Protein AF-A0A958VF65-F1 (afdb_monomer)

Sequence (180 aa):
DAVKNYATVNASPDRLIIHFYKTMSENEMEPIIQQLTDLGLDIPVFIITINKTESQDIVAFDSSWNGLMPDSGTFIGIGRDKYLLFNNTRYNSGPVAKADGFPFPIKLKIQCSNPELTKDTKTVNELIDQVYQFSRMYWKSVRQQNLPVTIKYPEMVAQIAPHFIGNDIPPYGKDNLWFL

Nearest PDB structures (foldseek):
  8ok9-assembly1_A  TM=7.484E-01  e=6.532E-09  Archaeoglobus fulgidus DSM 4304
  8j8h-assembly1_A  TM=8.092E-01  e=5.828E-06  Thermoflavifilum thermophilum
  5t5s-assembly1_A-2  TM=3.321E-01  e=1.890E-01  Homo sapiens
  4p84-assembly1_A  TM=4.578E-01  e=1.103E+00  synthetic construct
  4p3k-assembly1_A  TM=4.911E-01  e=2.578E+00  synthetic construct

Foldseek 3Di:
DVQLVCVVVDPQDQAAEAEAQDDDDPVNVVVVCVVCVVSVRNHKYKYKHKYFVPPDDDDAFDPVDPVRQDAAQDKDDPDDQKIWHQHFDHDPPDDRDVVLPRGTTIMIHMDMPDRVLSVPPVSSSVSSVVQSVQQCPDDVDPRGGNGGCSPVLVVLCVVCVVVDPDDDDPPVRVPDSPSD

Solvent-accessible surface area (backbone atoms only — not comparable to full-atom values): 10950 Å² total; per-residue (Å²): 104,72,67,61,55,50,49,72,79,44,76,77,72,80,59,47,80,43,72,36,75,54,86,79,51,69,81,69,45,50,63,55,53,51,55,32,46,76,70,74,44,91,50,49,42,34,38,38,23,52,37,79,52,82,70,86,86,85,86,76,70,31,87,91,41,97,82,30,67,56,53,41,74,44,67,46,80,78,53,89,56,26,33,40,35,28,45,51,79,39,48,92,96,53,85,66,55,80,90,72,62,81,62,69,42,31,38,39,35,58,47,46,79,47,67,70,56,69,70,36,63,66,55,45,49,55,54,52,48,51,48,54,55,34,13,66,67,50,83,77,46,95,68,83,47,60,57,27,40,79,54,51,50,59,52,42,43,66,69,51,54,81,74,49,98,59,97,68,80,56,77,81,55,73,82,48,71,80,68,98

Structure (mmCIF, N/CA/C/O backbone):
data_AF-A0A958VF65-F1
#
_entry.id   AF-A0A958VF65-F1
#
loop_
_atom_site.group_PDB
_atom_site.id
_atom_site.type_symbol
_atom_site.label_atom_id
_atom_site.label_alt_id
_atom_site.label_comp_id
_atom_site.label_asym_id
_atom_site.label_entity_id
_atom_site.label_seq_id
_atom_site.pdbx_PDB_ins_code
_atom_site.Cartn_x
_atom_site.Cartn_y
_atom_site.Cartn_z
_atom_site.occupancy
_atom_site.B_iso_or_equiv
_atom_site.auth_seq_id
_atom_site.auth_comp_id
_atom_site.auth_asym_id
_atom_site.auth_atom_id
_atom_site.pdbx_PDB_model_num
ATOM 1 N N . ASP A 1 1 ? -17.337 5.119 10.176 1.00 77.50 1 ASP A N 1
ATOM 2 C CA . ASP A 1 1 ? -18.401 4.610 9.277 1.00 77.50 1 ASP A CA 1
ATOM 3 C C . ASP A 1 1 ? -18.008 3.409 8.432 1.00 77.50 1 ASP A C 1
ATOM 5 O O . ASP A 1 1 ? -18.654 2.382 8.578 1.00 77.50 1 ASP A O 1
ATOM 9 N N . ALA A 1 2 ? -16.953 3.471 7.609 1.00 86.19 2 ALA A N 1
ATOM 10 C CA . ALA A 1 2 ? -16.587 2.357 6.717 1.00 86.19 2 ALA A CA 1
ATOM 11 C C . ALA A 1 2 ? -16.412 1.002 7.439 1.00 86.19 2 ALA A C 1
ATOM 13 O O . ALA A 1 2 ? -17.020 0.012 7.039 1.00 86.19 2 ALA A O 1
ATOM 14 N N . VAL A 1 3 ? -15.653 0.971 8.544 1.00 86.06 3 VAL A N 1
ATOM 15 C CA . VAL A 1 3 ? -15.437 -0.253 9.343 1.00 86.06 3 VAL A CA 1
ATOM 16 C C . VAL A 1 3 ? -16.739 -0.761 9.969 1.00 86.06 3 VAL A C 1
ATOM 18 O O . VAL A 1 3 ? -17.039 -1.948 9.894 1.00 86.06 3 VAL A O 1
ATOM 21 N N . LYS A 1 4 ? -17.550 0.145 10.530 1.00 85.19 4 LYS A N 1
ATOM 22 C CA . LYS A 1 4 ? -18.854 -0.183 11.123 1.00 85.19 4 LYS A CA 1
ATOM 23 C C . LYS A 1 4 ? -19.798 -0.802 10.090 1.00 85.19 4 LYS A C 1
ATOM 25 O O . LYS A 1 4 ? -20.418 -1.825 10.367 1.00 85.19 4 LYS A O 1
ATOM 30 N N . ASN A 1 5 ? -19.875 -0.209 8.898 1.00 87.44 5 ASN A N 1
ATOM 31 C CA . ASN A 1 5 ? -20.698 -0.726 7.809 1.00 87.44 5 ASN A CA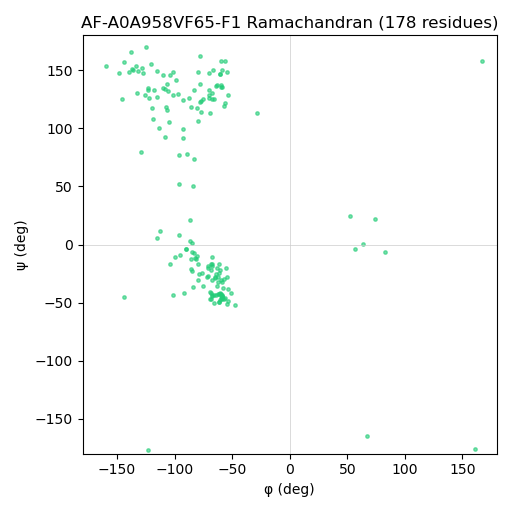 1
ATOM 32 C C . ASN A 1 5 ? -20.225 -2.122 7.410 1.00 87.44 5 ASN A C 1
ATOM 34 O O . ASN A 1 5 ? -21.037 -3.037 7.391 1.00 87.44 5 ASN A O 1
ATOM 38 N N . TYR A 1 6 ? -18.920 -2.309 7.189 1.00 88.75 6 TYR A N 1
ATOM 39 C CA . TYR A 1 6 ? -18.349 -3.616 6.866 1.00 88.75 6 TYR A CA 1
ATOM 40 C C . TYR A 1 6 ? -18.714 -4.686 7.906 1.00 88.75 6 TYR A C 1
ATOM 42 O O . TYR A 1 6 ? -19.248 -5.728 7.529 1.00 88.75 6 TYR A O 1
ATOM 50 N N . ALA A 1 7 ? -18.498 -4.402 9.195 1.00 85.50 7 ALA A N 1
ATOM 51 C CA . ALA A 1 7 ? -18.765 -5.328 10.298 1.00 85.50 7 ALA A CA 1
ATOM 52 C C . ALA A 1 7 ? -20.262 -5.617 10.522 1.00 85.50 7 ALA A C 1
ATOM 54 O O . ALA A 1 7 ? -20.606 -6.611 11.149 1.00 85.50 7 ALA A O 1
ATOM 55 N N . THR A 1 8 ? -21.162 -4.771 10.008 1.00 85.69 8 THR A N 1
ATOM 56 C CA . THR A 1 8 ? -22.615 -5.001 10.098 1.00 85.69 8 THR A CA 1
ATOM 57 C C . THR A 1 8 ? -23.105 -6.003 9.046 1.00 85.69 8 THR A C 1
ATOM 59 O O . THR A 1 8 ? -24.079 -6.710 9.287 1.00 85.69 8 THR A O 1
ATOM 62 N N . VAL A 1 9 ? -22.455 -6.066 7.875 1.00 89.44 9 VAL A N 1
ATOM 63 C CA . VAL A 1 9 ? -22.881 -6.928 6.748 1.00 89.44 9 VAL A CA 1
ATOM 64 C C . VAL A 1 9 ? -22.029 -8.186 6.579 1.00 89.44 9 VAL A C 1
ATOM 66 O O . VAL A 1 9 ? -22.447 -9.108 5.885 1.00 89.44 9 VAL A O 1
ATOM 69 N N . ASN A 1 10 ? -20.839 -8.228 7.179 1.00 89.75 10 ASN A N 1
ATOM 70 C CA . ASN A 1 10 ? -19.870 -9.310 7.020 1.00 89.75 10 ASN A CA 1
ATOM 71 C C . ASN A 1 10 ? -19.473 -9.898 8.376 1.00 89.75 10 ASN A C 1
ATOM 73 O O . ASN A 1 10 ? -19.768 -9.332 9.427 1.00 89.75 10 ASN A O 1
ATOM 77 N N . ALA A 1 11 ? -18.758 -11.024 8.342 1.00 85.81 11 ALA A N 1
ATOM 78 C CA . ALA A 1 11 ? -18.085 -11.541 9.527 1.00 85.81 11 ALA A CA 1
ATOM 79 C C . ALA A 1 11 ? -17.075 -10.516 10.074 1.00 85.81 11 ALA A C 1
ATOM 81 O O . ALA A 1 11 ? -16.494 -9.733 9.312 1.00 85.81 11 ALA A O 1
ATOM 82 N N . SER A 1 12 ? -16.862 -10.547 11.392 1.00 84.88 12 SER A N 1
ATOM 83 C CA . SER A 1 12 ? -15.886 -9.685 12.056 1.00 84.88 12 SER A CA 1
ATOM 84 C C . SER A 1 12 ? -14.510 -9.831 11.394 1.00 84.88 12 SER A C 1
ATOM 86 O O . SER A 1 12 ? -14.056 -10.959 11.197 1.00 84.88 12 SER A O 1
ATOM 88 N N . PRO A 1 13 ? -13.855 -8.721 11.010 1.00 91.12 13 PRO A N 1
ATOM 89 C CA . PRO A 1 13 ? -12.532 -8.773 10.398 1.00 91.12 13 PRO A CA 1
ATOM 90 C C . PRO A 1 13 ? -11.481 -9.275 11.393 1.00 91.12 13 PRO A C 1
ATOM 92 O O . PRO A 1 13 ? -11.585 -8.992 12.579 1.00 91.12 13 PRO A O 1
ATOM 95 N N . ASP A 1 14 ? -10.428 -9.935 10.904 1.00 92.50 14 ASP A N 1
ATOM 96 C CA . ASP A 1 14 ? -9.316 -10.396 11.753 1.00 92.50 14 ASP A CA 1
ATOM 97 C C . ASP A 1 14 ? -8.243 -9.319 11.990 1.00 92.50 14 ASP A C 1
ATOM 99 O O . ASP A 1 14 ? -7.458 -9.414 12.928 1.00 92.50 14 ASP A O 1
ATOM 103 N N . ARG A 1 15 ? -8.142 -8.321 11.099 1.00 94.75 15 ARG A N 1
ATOM 104 C CA . ARG A 1 15 ? -7.150 -7.231 11.156 1.00 94.75 15 ARG A CA 1
ATOM 105 C C . ARG A 1 15 ? -7.590 -6.026 10.327 1.00 94.75 15 ARG A C 1
ATOM 107 O O . ARG A 1 15 ? -8.304 -6.184 9.337 1.00 94.75 15 ARG A O 1
ATOM 114 N N . LEU A 1 16 ? -7.115 -4.834 10.688 1.00 95.31 16 LEU A N 1
ATOM 115 C CA . LEU A 1 16 ? -7.273 -3.604 9.907 1.00 95.31 16 LEU A CA 1
ATOM 116 C C . LEU A 1 16 ? -5.928 -3.215 9.291 1.00 95.31 16 LEU A C 1
ATOM 118 O O . LEU A 1 16 ? -4.916 -3.212 9.984 1.00 95.31 16 LEU A O 1
ATOM 122 N N . ILE A 1 17 ? -5.911 -2.857 8.007 1.00 96.88 17 ILE A N 1
ATOM 123 C CA . ILE A 1 17 ? -4.705 -2.393 7.308 1.00 96.88 17 ILE A CA 1
ATOM 124 C C . ILE A 1 17 ? -4.979 -1.002 6.738 1.00 96.88 17 ILE A C 1
ATOM 126 O O . ILE A 1 17 ? -5.952 -0.801 6.013 1.00 96.88 17 ILE A O 1
ATOM 130 N N . ILE A 1 18 ? -4.118 -0.040 7.065 1.00 95.81 18 ILE A N 1
ATOM 131 C CA . ILE A 1 18 ? -4.212 1.349 6.617 1.00 95.81 18 ILE A CA 1
ATOM 132 C C . ILE A 1 18 ? -2.958 1.685 5.816 1.00 95.81 18 ILE A C 1
ATOM 134 O O . ILE A 1 18 ? -1.844 1.673 6.339 1.00 95.81 18 ILE A O 1
ATOM 138 N N . HIS A 1 19 ? -3.136 2.016 4.538 1.00 96.25 19 HIS A N 1
ATOM 139 C CA . HIS A 1 19 ? -2.064 2.553 3.705 1.00 96.25 19 HIS A CA 1
ATOM 140 C C . HIS A 1 19 ? -2.013 4.070 3.867 1.00 96.25 19 HIS A C 1
ATOM 142 O O . HIS A 1 19 ? -3.020 4.751 3.672 1.00 96.25 19 HIS A O 1
ATOM 148 N N . PHE A 1 20 ? -0.845 4.607 4.214 1.00 92.44 20 PHE A N 1
ATOM 149 C CA . PHE A 1 20 ? -0.688 6.032 4.491 1.00 92.44 20 PHE A CA 1
ATOM 150 C C . PHE A 1 20 ? 0.587 6.599 3.864 1.00 92.44 20 PHE A C 1
ATOM 152 O O . PHE A 1 20 ? 1.572 5.892 3.686 1.00 92.44 20 PHE A O 1
ATOM 159 N N . TYR A 1 21 ? 0.591 7.883 3.513 1.00 85.81 21 TYR A N 1
ATOM 160 C CA . TYR A 1 21 ? 1.759 8.530 2.895 1.00 85.81 21 TYR A CA 1
ATOM 161 C C . TYR A 1 21 ? 2.768 9.055 3.928 1.00 85.81 21 TYR A C 1
ATOM 163 O O . TYR A 1 21 ? 3.880 9.428 3.576 1.00 85.81 21 TYR A O 1
ATOM 171 N N . LYS A 1 22 ? 2.392 9.117 5.210 1.00 86.75 22 LYS A N 1
ATOM 172 C CA . LYS A 1 22 ? 3.249 9.578 6.308 1.00 86.75 22 LYS A CA 1
ATOM 173 C C . LYS A 1 22 ? 3.399 8.469 7.344 1.00 86.75 22 LYS A C 1
ATOM 175 O O . LYS A 1 22 ? 2.561 7.579 7.461 1.00 86.75 22 LYS A O 1
ATOM 180 N N . THR A 1 23 ? 4.484 8.511 8.106 1.00 85.75 23 THR A N 1
ATOM 181 C CA . THR A 1 23 ? 4.584 7.737 9.346 1.00 85.75 23 THR A CA 1
ATOM 182 C C . THR A 1 23 ? 3.565 8.255 10.354 1.00 85.75 23 THR A C 1
ATOM 184 O O . THR A 1 23 ? 3.561 9.448 10.657 1.00 85.75 23 THR A O 1
ATOM 187 N N . MET A 1 24 ? 2.733 7.348 10.862 1.00 88.00 24 MET A N 1
ATOM 188 C CA . MET A 1 24 ? 1.764 7.635 11.914 1.00 88.00 24 MET A CA 1
ATOM 189 C C . MET A 1 24 ? 2.451 7.560 13.280 1.00 88.00 24 MET A C 1
ATOM 191 O O . MET A 1 24 ? 3.220 6.630 13.552 1.00 88.00 24 MET A O 1
ATOM 195 N N . SER A 1 25 ? 2.206 8.571 14.109 1.00 89.81 25 SER A N 1
ATOM 196 C CA . SER A 1 25 ? 2.614 8.596 15.514 1.00 89.81 25 SER A CA 1
ATOM 197 C C . SER A 1 25 ? 1.677 7.750 16.380 1.00 89.81 25 SER A C 1
ATOM 199 O O . SER A 1 25 ? 0.556 7.448 15.980 1.00 89.81 25 SER A O 1
ATOM 201 N N . GLU A 1 26 ? 2.121 7.383 17.582 1.00 86.75 26 GLU A N 1
ATOM 202 C CA . GLU A 1 26 ? 1.286 6.639 18.538 1.00 86.75 26 GLU A CA 1
ATOM 203 C C . GLU A 1 26 ? 0.012 7.421 18.892 1.00 86.75 26 GLU A C 1
ATOM 205 O O . GLU A 1 26 ? -1.081 6.874 18.784 1.00 86.75 26 GLU A O 1
ATOM 210 N N . ASN A 1 27 ? 0.130 8.729 19.142 1.00 91.06 27 ASN A N 1
ATOM 211 C CA . ASN A 1 27 ? -1.005 9.616 19.430 1.00 91.06 27 ASN A CA 1
ATOM 212 C C . ASN A 1 27 ? -2.046 9.680 18.294 1.00 91.06 27 ASN A C 1
ATOM 214 O O . ASN A 1 27 ? -3.222 9.918 18.544 1.00 91.06 27 ASN A O 1
ATOM 218 N N . GLU A 1 28 ? -1.629 9.511 17.034 1.00 91.50 28 GLU A N 1
ATOM 219 C CA . GLU A 1 28 ? -2.550 9.441 15.887 1.00 91.50 28 GLU A CA 1
ATOM 220 C C . GLU A 1 28 ? -3.209 8.055 15.763 1.00 91.50 28 GLU A C 1
ATOM 222 O O . GLU A 1 28 ? -4.300 7.941 15.206 1.00 91.50 28 GLU A O 1
ATOM 227 N N . MET A 1 29 ? -2.565 7.007 16.285 1.00 89.94 29 MET A N 1
ATOM 228 C CA . MET A 1 29 ? -3.045 5.626 16.236 1.00 89.94 29 MET A CA 1
ATOM 229 C C . MET A 1 29 ? -4.031 5.306 17.369 1.00 89.94 29 MET A C 1
ATOM 231 O O . MET A 1 29 ? -5.011 4.598 17.139 1.00 89.94 29 MET A O 1
ATOM 235 N N . GLU A 1 30 ? -3.816 5.854 18.567 1.00 92.06 30 GLU A N 1
ATOM 236 C CA . GLU A 1 30 ? -4.701 5.706 19.733 1.00 92.06 30 GLU A CA 1
ATOM 237 C C . GLU A 1 30 ? -6.194 5.934 19.435 1.00 92.06 30 GLU A C 1
ATOM 239 O O . GLU A 1 30 ? -6.992 5.044 19.743 1.00 92.06 30 GLU A O 1
ATOM 244 N N . PRO A 1 31 ? -6.620 7.046 18.801 1.00 94.12 31 PRO A N 1
ATOM 245 C CA . PRO A 1 31 ? -8.039 7.267 18.529 1.00 94.12 31 PRO A CA 1
ATOM 246 C C . PRO A 1 31 ? -8.626 6.237 17.556 1.00 94.12 31 PRO A C 1
ATOM 248 O O . PRO A 1 31 ? -9.812 5.929 17.646 1.00 94.12 31 PRO A O 1
ATOM 251 N N . ILE A 1 32 ? -7.819 5.678 16.646 1.00 92.69 32 ILE A N 1
ATOM 252 C CA . ILE A 1 32 ? -8.260 4.616 15.729 1.00 92.69 32 ILE A CA 1
ATOM 253 C C . ILE A 1 32 ? -8.517 3.333 16.520 1.00 92.69 32 ILE A C 1
ATOM 255 O O . ILE A 1 32 ? -9.566 2.715 16.354 1.00 92.69 32 ILE A O 1
ATOM 259 N N . ILE A 1 33 ? -7.585 2.955 17.399 1.00 92.38 33 ILE A N 1
ATOM 260 C CA . ILE A 1 33 ? -7.717 1.771 18.256 1.00 92.38 33 ILE A CA 1
ATOM 261 C C . ILE A 1 33 ? -8.942 1.916 19.162 1.00 92.38 33 ILE A C 1
ATOM 263 O O . ILE A 1 33 ? -9.767 1.009 19.209 1.00 92.38 33 ILE A O 1
ATOM 267 N N . GLN A 1 34 ? -9.111 3.070 19.815 1.00 93.56 34 GLN A N 1
ATOM 268 C CA . GLN A 1 34 ? -10.254 3.309 20.696 1.00 93.56 34 GLN A CA 1
ATOM 269 C C . GLN A 1 34 ? -11.586 3.173 19.948 1.00 93.56 34 GLN A C 1
ATOM 271 O O . GLN A 1 34 ? -12.487 2.491 20.426 1.00 93.56 34 GLN A O 1
ATOM 276 N N . GLN A 1 35 ? -11.699 3.744 18.743 1.00 92.25 35 GLN A N 1
ATOM 277 C CA . GLN A 1 35 ? -12.913 3.610 17.933 1.00 92.25 35 GLN A CA 1
ATOM 278 C C . GLN A 1 35 ? -13.205 2.163 17.522 1.00 92.25 35 GLN A C 1
ATOM 280 O O . GLN A 1 35 ? -14.371 1.786 17.430 1.00 92.25 35 GLN A O 1
ATOM 285 N N . LEU A 1 36 ? -12.181 1.350 17.252 1.00 92.44 36 LEU A N 1
ATOM 286 C CA . LEU A 1 36 ? -12.372 -0.073 16.956 1.00 92.44 36 LEU A CA 1
ATOM 287 C C . LEU A 1 36 ? -12.867 -0.831 18.190 1.00 92.44 36 LEU A C 1
ATOM 289 O O . LEU A 1 36 ? -13.841 -1.576 18.089 1.00 92.44 36 LEU A O 1
ATOM 293 N N . THR A 1 37 ? -12.278 -0.568 19.356 1.00 92.12 37 THR A N 1
ATOM 294 C CA . THR A 1 37 ? -12.724 -1.130 20.636 1.00 92.12 37 THR A CA 1
ATOM 295 C C . THR A 1 37 ? -14.177 -0.761 20.938 1.00 92.12 37 THR A C 1
ATOM 297 O O . THR A 1 37 ? -14.965 -1.633 21.301 1.00 92.12 37 THR A O 1
ATOM 300 N N . ASP A 1 38 ? -14.573 0.495 20.711 1.00 91.75 38 ASP A N 1
ATOM 301 C CA . ASP A 1 38 ? -15.952 0.969 20.907 1.00 91.75 38 ASP A CA 1
ATOM 302 C C . ASP A 1 38 ? -16.954 0.279 19.957 1.00 91.75 38 ASP A C 1
ATOM 304 O O . ASP A 1 38 ? -18.143 0.167 20.260 1.00 91.75 38 ASP A O 1
ATOM 308 N N . LEU A 1 39 ? -16.479 -0.212 18.807 1.00 88.94 39 LEU A N 1
ATOM 309 C CA . LEU A 1 39 ? -17.249 -1.027 17.863 1.00 88.94 39 LEU A CA 1
ATOM 310 C C . LEU A 1 39 ? -17.244 -2.527 18.212 1.00 88.94 39 LEU A C 1
ATOM 312 O O . LEU A 1 39 ? -17.838 -3.316 17.478 1.00 88.94 39 LEU A O 1
ATOM 316 N N . GLY A 1 40 ? -16.593 -2.928 19.308 1.00 89.62 40 GLY A N 1
ATOM 317 C CA . GLY A 1 40 ? -16.434 -4.328 19.707 1.00 89.62 40 GLY A CA 1
ATOM 318 C C . GLY A 1 40 ? -15.419 -5.098 18.858 1.00 89.62 40 GLY A C 1
ATOM 319 O O . GLY A 1 40 ? -15.494 -6.323 18.780 1.00 89.62 40 GLY A O 1
ATOM 320 N N . LEU A 1 41 ? -14.497 -4.397 18.194 1.00 90.69 41 LEU A N 1
ATOM 321 C CA . LEU A 1 41 ? -13.468 -4.971 17.331 1.00 90.69 41 LEU A CA 1
ATOM 322 C C . LEU A 1 41 ? -12.094 -4.854 18.002 1.00 90.69 41 LEU A C 1
ATOM 324 O O . LEU A 1 41 ? -11.396 -3.857 17.833 1.00 90.69 41 LEU A O 1
ATOM 328 N N . ASP A 1 42 ? -11.694 -5.892 18.734 1.00 90.94 42 ASP A N 1
ATOM 329 C CA . ASP A 1 42 ? -10.343 -6.011 19.297 1.00 90.94 42 ASP A CA 1
ATOM 330 C C . ASP A 1 42 ? -9.415 -6.714 18.296 1.00 90.94 42 ASP A C 1
ATOM 332 O O . ASP A 1 42 ? -9.193 -7.924 18.350 1.00 90.94 42 ASP A O 1
ATOM 336 N N . ILE A 1 43 ? -8.968 -5.958 17.290 1.00 93.94 43 ILE A N 1
ATOM 337 C CA . ILE A 1 43 ? -8.202 -6.480 16.151 1.00 93.94 43 ILE A CA 1
ATOM 338 C C . ILE A 1 43 ? -6.906 -5.689 15.946 1.00 93.94 43 ILE A C 1
ATOM 340 O O . ILE A 1 43 ? -6.871 -4.475 16.171 1.00 93.94 43 ILE A O 1
ATOM 344 N N . PRO A 1 44 ? -5.819 -6.328 15.477 1.00 95.56 44 PRO A N 1
ATOM 345 C CA . PRO A 1 44 ? -4.578 -5.630 15.184 1.00 95.56 44 PRO A CA 1
ATOM 346 C C . PRO A 1 44 ? -4.752 -4.623 14.042 1.00 95.56 44 PRO A C 1
ATOM 348 O O . PRO A 1 44 ? -5.335 -4.924 12.996 1.00 95.56 44 PRO A O 1
ATOM 351 N N . VAL A 1 45 ? -4.183 -3.432 14.235 1.00 96.06 45 VAL A N 1
ATOM 352 C CA . VAL A 1 45 ? -4.161 -2.348 13.248 1.00 96.06 45 VAL A CA 1
ATOM 353 C C . VAL A 1 45 ? -2.759 -2.245 12.677 1.00 96.06 45 VAL A C 1
ATOM 355 O O . VAL A 1 45 ? -1.817 -1.919 13.396 1.00 96.06 45 VAL A O 1
ATOM 358 N N . PHE A 1 46 ? -2.620 -2.510 11.384 1.00 96.88 46 PHE A N 1
ATOM 359 C CA . PHE A 1 46 ? -1.388 -2.324 10.632 1.00 96.88 46 PHE A CA 1
ATOM 360 C C . PHE A 1 46 ? -1.415 -0.987 9.901 1.00 96.88 46 PHE A C 1
ATOM 362 O O . PHE A 1 46 ? -2.347 -0.695 9.154 1.00 96.88 46 PHE A O 1
ATOM 369 N N . ILE A 1 47 ? -0.354 -0.202 10.059 1.00 96.44 47 ILE A N 1
ATOM 370 C CA . ILE A 1 47 ? -0.106 0.998 9.266 1.00 96.44 47 ILE A CA 1
ATOM 371 C C . ILE A 1 47 ? 1.041 0.695 8.311 1.00 96.44 47 ILE A C 1
ATOM 373 O O . ILE A 1 47 ? 2.160 0.419 8.745 1.00 96.44 47 ILE A O 1
ATOM 377 N N . ILE A 1 48 ? 0.775 0.771 7.010 1.00 97.12 48 ILE A N 1
ATOM 378 C CA . ILE A 1 48 ? 1.805 0.683 5.978 1.00 97.12 48 ILE A CA 1
ATOM 379 C C . ILE A 1 48 ? 2.042 2.086 5.436 1.00 97.12 48 ILE A C 1
ATOM 381 O O . ILE A 1 48 ? 1.236 2.624 4.675 1.00 97.12 48 ILE A O 1
ATOM 385 N N . THR A 1 49 ? 3.161 2.690 5.825 1.00 95.25 49 THR A N 1
ATOM 386 C CA . THR A 1 49 ? 3.610 3.936 5.213 1.00 95.25 49 THR A CA 1
ATOM 387 C C . THR A 1 49 ? 4.238 3.639 3.858 1.00 95.25 49 THR A C 1
ATOM 389 O O . THR A 1 49 ? 5.208 2.884 3.788 1.00 95.25 49 THR A O 1
ATOM 392 N N . ILE A 1 50 ? 3.727 4.269 2.803 1.00 93.69 50 ILE A N 1
ATOM 393 C CA . ILE A 1 50 ? 4.164 4.073 1.421 1.00 93.69 50 ILE A CA 1
ATOM 394 C C . ILE A 1 50 ? 4.700 5.393 0.883 1.00 93.69 50 ILE A C 1
ATOM 396 O O . ILE A 1 50 ? 3.941 6.320 0.608 1.00 93.69 50 ILE A O 1
ATOM 400 N N . ASN A 1 51 ? 6.018 5.462 0.716 1.00 86.06 51 ASN A N 1
ATOM 401 C CA . ASN A 1 51 ? 6.702 6.642 0.204 1.00 86.06 51 ASN A CA 1
ATOM 402 C C . ASN A 1 51 ? 7.259 6.374 -1.191 1.00 86.06 51 ASN A C 1
ATOM 404 O O . ASN A 1 51 ? 7.931 5.361 -1.420 1.00 86.06 51 ASN A O 1
ATOM 408 N N . LYS A 1 52 ? 7.061 7.330 -2.103 1.00 77.69 52 LYS A N 1
ATOM 409 C CA . LYS A 1 52 ? 7.843 7.371 -3.339 1.00 77.69 52 LYS A CA 1
ATOM 410 C C . LYS A 1 52 ? 9.288 7.697 -2.975 1.00 77.69 52 LYS A C 1
ATOM 412 O O . LYS A 1 52 ? 9.537 8.666 -2.260 1.00 77.69 52 LYS A O 1
ATOM 417 N N . THR A 1 53 ? 10.250 6.931 -3.473 1.00 63.25 53 THR A N 1
ATOM 418 C CA . THR A 1 53 ? 11.673 7.260 -3.302 1.00 63.25 53 THR A CA 1
ATOM 419 C C . THR A 1 53 ? 12.132 8.254 -4.372 1.00 63.25 53 THR A C 1
ATOM 421 O O . THR A 1 53 ? 13.112 8.007 -5.069 1.00 63.25 53 THR A O 1
ATOM 424 N N . GLU A 1 54 ? 11.400 9.358 -4.554 1.00 60.47 54 GLU A N 1
ATOM 425 C CA . GLU A 1 54 ? 11.826 10.427 -5.472 1.00 60.47 54 GLU A CA 1
ATOM 426 C C . GLU A 1 54 ? 13.085 11.133 -4.932 1.00 60.47 54 GLU A C 1
ATOM 428 O O . GLU A 1 54 ? 13.949 11.533 -5.711 1.00 60.47 54 GLU A O 1
ATOM 433 N N . SER A 1 55 ? 13.249 11.204 -3.602 1.00 52.25 55 SER A N 1
ATOM 434 C CA . SER A 1 55 ? 14.502 11.604 -2.954 1.00 52.25 55 SER A CA 1
ATOM 435 C C . SER A 1 55 ? 15.430 10.393 -2.781 1.00 52.25 55 SER A C 1
ATOM 437 O O . SER A 1 55 ? 15.083 9.415 -2.111 1.00 52.25 55 SER A O 1
ATOM 439 N N . GLN A 1 56 ? 16.598 10.462 -3.418 1.00 54.41 56 GLN A N 1
ATOM 440 C CA . GLN A 1 56 ? 17.645 9.440 -3.446 1.00 54.41 56 GLN A CA 1
ATOM 441 C C . GLN A 1 56 ? 18.102 9.051 -2.038 1.00 54.41 56 GLN A C 1
ATOM 443 O O . GLN A 1 56 ? 18.625 9.905 -1.342 1.00 54.41 56 GLN A O 1
ATOM 448 N N . ASP A 1 57 ? 17.999 7.774 -1.662 1.00 68.81 57 ASP A N 1
ATOM 449 C CA . ASP A 1 57 ? 18.802 7.248 -0.544 1.00 68.81 57 ASP A CA 1
ATOM 450 C 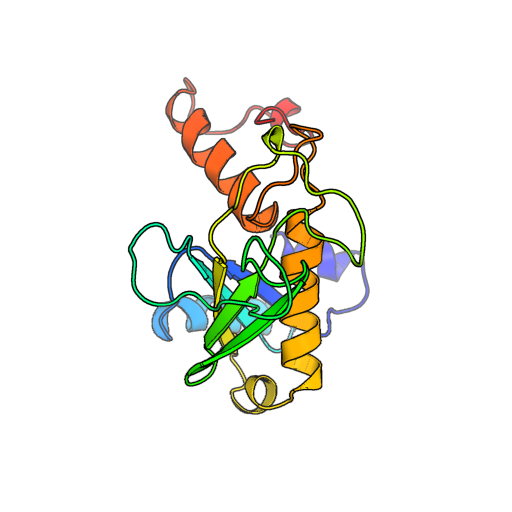C . ASP A 1 57 ? 19.251 5.801 -0.791 1.00 68.81 57 ASP A C 1
ATOM 452 O O . ASP A 1 57 ? 20.404 5.468 -0.539 1.00 68.81 57 ASP A O 1
ATOM 456 N N . ILE A 1 58 ? 18.361 4.913 -1.266 1.00 79.25 58 ILE A N 1
ATOM 457 C CA . ILE A 1 58 ? 18.667 3.477 -1.397 1.00 79.25 58 ILE A CA 1
ATOM 458 C C . ILE A 1 58 ? 17.958 2.878 -2.618 1.00 79.25 58 ILE A C 1
ATOM 460 O O . ILE A 1 58 ? 16.734 2.949 -2.725 1.00 79.25 58 ILE A O 1
ATOM 464 N N . VAL A 1 59 ? 18.730 2.243 -3.501 1.00 85.88 59 VAL A N 1
ATOM 465 C CA . VAL A 1 59 ? 18.266 1.382 -4.601 1.00 85.88 59 VAL A CA 1
ATOM 466 C C . VAL A 1 59 ? 19.102 0.102 -4.615 1.00 85.88 59 VAL A C 1
ATOM 468 O O . VAL A 1 59 ? 20.243 0.109 -4.156 1.00 85.88 59 VAL A O 1
ATOM 471 N N . ALA A 1 60 ? 18.544 -0.994 -5.127 1.00 89.44 60 ALA A N 1
ATOM 472 C CA . ALA A 1 60 ? 19.268 -2.250 -5.308 1.00 89.44 60 ALA A CA 1
ATOM 473 C C . ALA A 1 60 ? 19.387 -2.583 -6.794 1.00 89.44 60 ALA A C 1
ATOM 475 O O . ALA A 1 60 ? 18.498 -2.245 -7.579 1.00 89.44 60 ALA A O 1
ATOM 476 N N . PHE A 1 61 ? 20.479 -3.258 -7.148 1.00 91.38 61 PHE A N 1
ATOM 477 C CA . PHE A 1 61 ? 20.784 -3.655 -8.514 1.00 91.38 61 PHE A CA 1
ATOM 478 C C . PHE A 1 61 ? 20.854 -5.177 -8.620 1.00 91.38 61 PHE A C 1
ATOM 480 O O . PHE A 1 61 ? 21.513 -5.828 -7.811 1.00 91.38 61 PHE A O 1
ATOM 487 N N . ASP A 1 62 ? 20.203 -5.731 -9.637 1.00 92.06 62 ASP A N 1
ATOM 488 C CA . ASP A 1 62 ? 20.342 -7.128 -10.029 1.00 92.06 62 ASP A CA 1
ATOM 489 C C . ASP A 1 62 ? 21.422 -7.253 -11.110 1.00 92.06 62 ASP A C 1
ATOM 491 O O . ASP A 1 62 ? 21.178 -7.000 -12.291 1.00 92.06 62 ASP A O 1
ATOM 495 N N . SER A 1 63 ? 22.628 -7.648 -10.701 1.00 92.38 63 SER A N 1
ATOM 496 C CA . SER A 1 63 ? 23.785 -7.812 -11.589 1.00 92.38 63 SER A CA 1
ATOM 497 C C . SER A 1 63 ? 23.647 -8.965 -12.587 1.00 92.38 63 SER A C 1
ATOM 499 O O . SER A 1 63 ? 24.453 -9.055 -13.513 1.00 92.38 63 SER A O 1
ATOM 501 N N . SER A 1 64 ? 22.639 -9.832 -12.434 1.00 89.94 64 SER A N 1
ATOM 502 C CA . SER A 1 64 ? 22.360 -10.912 -13.386 1.00 89.94 64 SER A CA 1
ATOM 503 C C . SER A 1 64 ? 21.588 -10.441 -14.626 1.00 89.94 64 SER A C 1
ATOM 505 O O . SER A 1 64 ? 21.483 -11.181 -15.605 1.00 89.94 64 SER A O 1
ATOM 507 N N . TRP A 1 65 ? 21.090 -9.197 -14.629 1.00 88.00 65 TRP A N 1
ATOM 508 C CA . TRP A 1 65 ? 20.324 -8.619 -15.731 1.00 88.00 65 TRP A CA 1
ATOM 509 C C . TRP A 1 65 ? 20.957 -7.329 -16.255 1.00 88.00 65 TRP A C 1
ATOM 511 O O . TRP A 1 65 ? 21.309 -6.433 -15.495 1.00 88.00 65 TRP A O 1
ATOM 521 N N . ASN A 1 66 ? 21.046 -7.188 -17.581 1.00 85.44 66 ASN A N 1
ATOM 522 C CA . ASN A 1 66 ? 21.760 -6.075 -18.223 1.00 85.44 66 ASN A CA 1
ATOM 523 C C . ASN A 1 66 ? 21.221 -4.679 -17.845 1.00 85.44 66 ASN A C 1
ATOM 525 O O . ASN A 1 66 ? 21.977 -3.716 -17.785 1.00 85.44 66 ASN A O 1
ATOM 529 N N . GLY A 1 67 ? 19.917 -4.549 -17.586 1.00 83.81 67 GLY A N 1
ATOM 530 C CA . GLY A 1 67 ? 19.328 -3.273 -17.165 1.00 83.81 67 GLY A CA 1
ATOM 531 C C . GLY A 1 67 ? 19.377 -3.023 -15.653 1.00 83.81 67 GLY A C 1
ATOM 532 O O . GLY A 1 67 ? 18.815 -2.031 -15.202 1.00 83.81 67 GLY A O 1
ATOM 533 N N . LEU A 1 68 ? 19.993 -3.923 -14.874 1.00 89.00 68 LEU A N 1
ATOM 534 C CA . LEU A 1 68 ? 20.227 -3.858 -13.425 1.00 89.00 68 LEU A CA 1
ATOM 535 C C . LEU A 1 68 ? 18.995 -3.687 -12.510 1.00 89.00 68 LEU A C 1
ATOM 537 O O . LEU A 1 68 ? 19.136 -3.704 -11.294 1.00 89.00 68 LEU A O 1
ATOM 541 N N . MET A 1 69 ? 17.785 -3.530 -13.043 1.00 89.56 69 MET A N 1
ATOM 542 C CA . MET A 1 69 ? 16.544 -3.405 -12.273 1.00 89.56 69 MET A CA 1
ATOM 543 C C . MET A 1 69 ? 16.077 -4.776 -11.773 1.00 89.56 69 MET A C 1
ATOM 545 O O . MET A 1 69 ? 15.838 -5.618 -12.629 1.00 89.56 69 MET A O 1
ATOM 549 N N . PRO A 1 70 ? 15.881 -5.014 -10.464 1.00 92.44 70 PRO A N 1
ATOM 550 C CA . PRO A 1 70 ? 15.354 -6.283 -9.942 1.00 92.44 70 PRO A CA 1
ATOM 551 C C . PRO A 1 70 ? 13.990 -6.691 -10.525 1.00 92.44 70 PRO A C 1
ATOM 553 O O . PRO A 1 70 ? 13.230 -5.836 -10.987 1.00 92.44 70 PRO A O 1
ATOM 556 N N . ASP A 1 71 ? 13.664 -7.988 -10.476 1.00 92.75 71 ASP A N 1
ATOM 557 C CA . ASP A 1 71 ? 12.362 -8.511 -10.918 1.00 92.75 71 ASP A CA 1
ATOM 558 C C . ASP A 1 71 ? 11.195 -7.905 -10.122 1.00 92.75 71 ASP A C 1
ATOM 560 O O . ASP A 1 71 ? 11.306 -7.608 -8.927 1.00 92.75 71 ASP A O 1
ATOM 564 N N . SER A 1 72 ? 10.059 -7.728 -10.793 1.00 92.50 72 SER A N 1
ATOM 565 C CA . SER A 1 72 ? 8.845 -7.164 -10.207 1.00 92.50 72 SER A CA 1
ATOM 566 C C . SER A 1 72 ? 8.343 -8.000 -9.030 1.00 92.50 72 SER A C 1
ATOM 568 O O . SER A 1 72 ? 8.321 -9.228 -9.088 1.00 92.50 72 SER A O 1
ATOM 570 N N . GLY A 1 73 ? 7.932 -7.332 -7.953 1.00 92.94 73 GLY A N 1
ATOM 571 C CA . GLY A 1 73 ? 7.501 -7.977 -6.710 1.00 92.94 73 GLY A CA 1
ATOM 572 C C . GLY A 1 73 ? 8.652 -8.367 -5.780 1.00 92.94 73 GLY A C 1
ATOM 573 O O . GLY A 1 73 ? 8.404 -8.735 -4.634 1.00 92.94 73 GLY A O 1
ATOM 574 N N . THR A 1 74 ? 9.910 -8.228 -6.215 1.00 94.69 74 THR A N 1
ATOM 575 C CA . THR A 1 74 ? 11.058 -8.347 -5.309 1.00 94.69 74 THR A CA 1
ATOM 576 C C . THR A 1 74 ? 10.942 -7.293 -4.214 1.00 94.69 74 THR A C 1
ATOM 578 O O . THR A 1 74 ? 10.679 -6.121 -4.500 1.00 94.69 74 THR A O 1
ATOM 581 N N . PHE A 1 75 ? 11.185 -7.679 -2.963 1.00 95.50 75 PHE A N 1
ATOM 582 C CA . PHE A 1 75 ? 11.340 -6.731 -1.869 1.00 95.50 75 PHE A CA 1
ATOM 583 C C . PHE A 1 75 ? 12.582 -7.041 -1.033 1.00 95.50 75 PHE A C 1
ATOM 585 O O . PHE A 1 75 ? 13.014 -8.186 -0.925 1.00 95.50 75 PHE A O 1
ATOM 592 N N . ILE A 1 76 ? 13.179 -5.997 -0.459 1.00 94.94 76 ILE A N 1
ATOM 593 C CA . ILE A 1 76 ? 14.424 -6.077 0.310 1.00 94.94 76 ILE A CA 1
ATOM 594 C C . ILE A 1 76 ? 14.243 -5.315 1.619 1.00 94.94 76 ILE A C 1
ATOM 596 O O . ILE A 1 76 ? 13.815 -4.161 1.612 1.00 94.94 76 ILE A O 1
ATOM 600 N N . GLY A 1 77 ? 14.590 -5.942 2.744 1.00 94.50 77 GLY A N 1
ATOM 601 C CA . GLY A 1 77 ? 14.648 -5.269 4.040 1.00 94.50 77 GLY A CA 1
ATOM 602 C C . GLY A 1 77 ? 15.823 -4.292 4.096 1.00 94.50 77 GLY A C 1
ATOM 603 O O . GLY A 1 77 ? 16.962 -4.674 3.850 1.00 94.50 77 GLY A O 1
ATOM 604 N N . ILE A 1 78 ? 15.551 -3.032 4.433 1.00 92.62 78 ILE A N 1
ATOM 605 C CA . ILE A 1 78 ? 16.563 -1.960 4.529 1.00 92.62 78 ILE A CA 1
ATOM 606 C C . ILE A 1 78 ? 16.726 -1.426 5.958 1.00 92.62 78 ILE A C 1
ATOM 608 O O . ILE A 1 78 ? 17.407 -0.431 6.196 1.00 92.62 78 ILE A O 1
ATOM 612 N N . GLY A 1 79 ? 16.057 -2.054 6.921 1.00 91.44 79 GLY A N 1
ATOM 613 C CA . GLY A 1 79 ? 16.103 -1.700 8.330 1.00 91.44 79 GLY A CA 1
ATOM 614 C C . GLY A 1 79 ? 14.908 -2.273 9.080 1.00 91.44 79 GLY A C 1
ATOM 615 O O . GLY A 1 79 ? 14.079 -2.980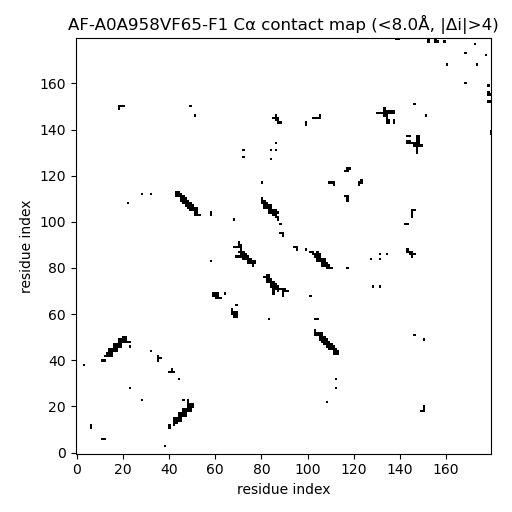 8.509 1.00 91.44 79 GLY A O 1
ATOM 616 N N . ARG A 1 80 ? 14.807 -1.936 10.367 1.00 91.81 80 ARG A N 1
ATOM 617 C CA . ARG A 1 80 ? 13.698 -2.371 11.221 1.00 91.81 80 ARG A CA 1
ATOM 618 C C . ARG A 1 80 ? 12.351 -1.933 10.639 1.00 91.81 80 ARG A C 1
ATOM 620 O O . ARG A 1 80 ? 12.127 -0.733 10.471 1.00 91.81 80 ARG A O 1
ATOM 627 N N . ASP A 1 81 ? 11.512 -2.922 10.334 1.00 94.62 81 ASP A N 1
ATOM 628 C CA . ASP A 1 81 ? 10.173 -2.783 9.750 1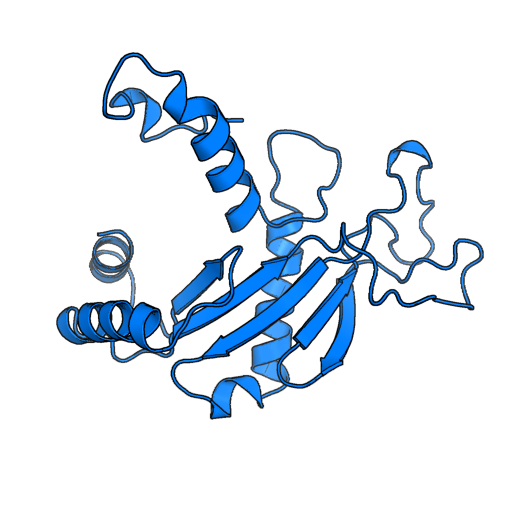.00 94.62 81 ASP A CA 1
ATOM 629 C C . ASP A 1 81 ? 10.137 -1.930 8.461 1.00 94.62 81 ASP A C 1
ATOM 631 O O . ASP A 1 81 ? 9.114 -1.326 8.132 1.00 94.62 81 ASP A O 1
ATOM 635 N N . LYS A 1 82 ? 11.265 -1.831 7.737 1.00 94.56 82 LYS A N 1
ATOM 636 C CA . LYS A 1 82 ? 11.418 -1.012 6.526 1.00 94.56 82 LYS A CA 1
ATOM 637 C C . LYS A 1 82 ? 11.863 -1.856 5.341 1.00 94.56 82 LYS A C 1
ATOM 639 O O . LYS A 1 82 ? 12.856 -2.579 5.427 1.00 94.56 82 LYS A O 1
ATOM 644 N N . TYR A 1 83 ? 11.198 -1.661 4.208 1.00 95.25 83 TYR A N 1
ATOM 645 C CA . TYR A 1 83 ? 11.403 -2.453 2.999 1.00 95.25 83 TYR A CA 1
ATOM 646 C C . TYR A 1 83 ? 11.465 -1.562 1.756 1.00 95.25 83 TYR A C 1
ATOM 648 O O . TYR A 1 83 ? 10.837 -0.505 1.702 1.00 95.25 83 TYR A O 1
ATOM 656 N N . LEU A 1 84 ? 12.216 -1.994 0.749 1.00 94.25 84 LEU A N 1
ATOM 657 C CA . LEU A 1 84 ? 12.097 -1.520 -0.628 1.00 94.25 84 LEU A CA 1
ATOM 658 C C . LEU A 1 84 ? 11.324 -2.557 -1.423 1.00 94.2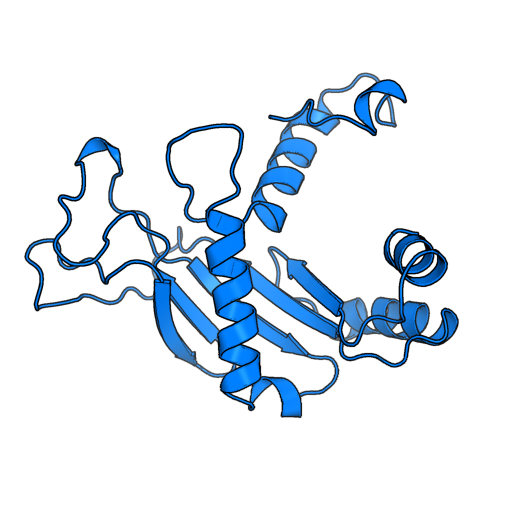5 84 LEU A C 1
ATOM 660 O O . LEU A 1 84 ? 11.711 -3.719 -1.401 1.00 94.25 84 LEU A O 1
ATOM 664 N N . LEU A 1 85 ? 10.279 -2.139 -2.127 1.00 94.56 85 LEU A N 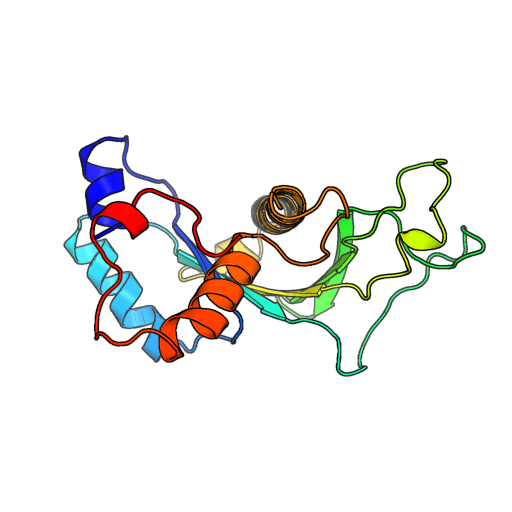1
ATOM 665 C CA . LEU A 1 85 ? 9.478 -2.990 -3.001 1.00 94.56 85 LEU A CA 1
ATOM 666 C C . LEU A 1 85 ? 9.629 -2.526 -4.457 1.00 94.56 85 LEU A C 1
ATOM 668 O O . LEU A 1 85 ? 9.425 -1.352 -4.776 1.00 94.56 85 LEU A O 1
ATOM 672 N N . PHE A 1 86 ? 9.985 -3.452 -5.343 1.00 92.88 86 PHE A N 1
ATOM 673 C CA . PHE A 1 86 ? 10.217 -3.197 -6.762 1.00 92.88 86 PHE A CA 1
ATOM 674 C C . PHE A 1 86 ? 8.938 -3.445 -7.572 1.00 92.88 86 PHE A C 1
ATOM 676 O O . PHE A 1 86 ? 8.674 -4.550 -8.040 1.00 92.88 86 PHE A O 1
ATOM 683 N N . ASN A 1 87 ? 8.147 -2.386 -7.763 1.00 90.19 87 ASN A N 1
ATOM 684 C CA . ASN A 1 87 ? 6.911 -2.408 -8.554 1.00 90.19 87 ASN A CA 1
ATOM 685 C C . ASN A 1 87 ? 7.177 -1.932 -9.983 1.00 90.19 87 ASN A C 1
ATOM 687 O O . ASN A 1 87 ? 6.900 -0.785 -10.333 1.00 90.19 87 ASN A O 1
ATOM 691 N N . ASN A 1 88 ? 7.760 -2.809 -10.795 1.00 88.75 88 ASN A N 1
ATOM 692 C CA . ASN A 1 88 ? 8.105 -2.533 -12.190 1.00 88.75 88 ASN A CA 1
ATOM 693 C C . ASN A 1 88 ? 7.455 -3.551 -13.150 1.00 88.75 88 ASN A C 1
ATOM 695 O O . ASN A 1 88 ? 6.690 -4.419 -12.726 1.00 88.75 88 ASN A O 1
ATOM 699 N N . THR A 1 89 ? 7.742 -3.445 -14.449 1.00 87.31 89 THR A N 1
ATOM 700 C CA . THR A 1 89 ? 7.204 -4.341 -15.490 1.00 87.31 89 THR A CA 1
ATOM 701 C C . THR A 1 89 ? 8.144 -5.494 -15.866 1.00 87.31 89 THR A C 1
ATOM 703 O O . THR A 1 89 ? 7.865 -6.219 -16.820 1.00 87.31 89 THR A O 1
ATOM 706 N N . ARG A 1 90 ? 9.251 -5.703 -15.141 1.00 89.06 90 ARG A N 1
ATOM 707 C CA . ARG A 1 90 ? 10.167 -6.825 -15.382 1.00 89.06 90 ARG A CA 1
ATOM 708 C C . ARG A 1 90 ? 9.599 -8.097 -14.754 1.00 89.06 90 ARG A C 1
ATOM 710 O O . ARG A 1 90 ? 9.634 -8.269 -13.541 1.00 89.06 90 ARG A O 1
ATOM 717 N N . TYR A 1 91 ? 9.096 -8.991 -15.597 1.00 85.94 91 TYR A N 1
ATOM 718 C CA . TYR A 1 91 ? 8.713 -10.355 -15.223 1.00 85.94 91 TYR A CA 1
ATOM 719 C C . TYR A 1 91 ? 9.689 -11.336 -15.862 1.00 85.94 91 TYR A C 1
ATOM 721 O O . TYR A 1 91 ? 10.139 -11.089 -16.982 1.00 85.94 91 TYR A O 1
ATOM 729 N N . ASN A 1 92 ? 9.979 -12.437 -15.164 1.00 70.50 92 ASN A N 1
ATOM 730 C CA . ASN A 1 92 ? 10.888 -13.511 -15.577 1.00 70.50 92 ASN A CA 1
ATOM 731 C C . ASN A 1 92 ? 10.981 -13.685 -17.103 1.00 70.50 92 ASN A C 1
ATOM 733 O O . ASN A 1 92 ? 10.016 -14.084 -17.755 1.00 70.50 92 ASN A O 1
ATOM 737 N N . SER A 1 93 ? 12.163 -13.384 -17.656 1.00 66.06 93 SER A N 1
ATOM 738 C CA . SER A 1 93 ? 12.530 -13.579 -19.072 1.00 66.06 93 SER A CA 1
ATOM 739 C C . SER A 1 93 ? 11.728 -12.773 -20.109 1.00 66.06 93 SER A C 1
ATOM 741 O O . SER A 1 93 ? 11.993 -12.897 -21.305 1.00 66.06 93 SER A O 1
ATOM 743 N N . GLY A 1 94 ? 10.768 -11.948 -19.688 1.00 68.12 94 GLY A N 1
ATOM 744 C CA . GLY A 1 94 ? 9.951 -11.123 -20.571 1.00 68.12 94 GLY A CA 1
ATOM 745 C C . GLY A 1 94 ? 10.680 -9.854 -21.034 1.00 68.12 94 GLY A C 1
ATOM 746 O O . GLY A 1 94 ? 11.492 -9.294 -20.292 1.00 68.12 94 GLY A O 1
ATOM 747 N N . PRO A 1 95 ? 10.405 -9.357 -22.254 1.00 68.88 95 PRO A N 1
ATOM 748 C CA . PRO A 1 95 ? 10.946 -8.080 -22.697 1.00 68.88 95 PRO A CA 1
ATOM 749 C C . PRO A 1 95 ? 10.337 -6.934 -21.875 1.00 68.88 95 PRO A C 1
ATOM 751 O O . PRO A 1 95 ? 9.121 -6.775 -21.832 1.00 68.88 95 PRO A O 1
ATOM 754 N N . VAL A 1 96 ? 11.183 -6.100 -21.264 1.00 78.06 96 VAL A N 1
ATOM 755 C CA . VAL A 1 96 ? 10.759 -4.821 -20.670 1.00 78.06 96 VAL A CA 1
ATOM 756 C C . VAL A 1 96 ? 10.647 -3.798 -21.797 1.00 78.06 96 VAL A C 1
ATOM 758 O O . VAL A 1 96 ? 11.642 -3.499 -22.468 1.00 78.06 96 VAL A O 1
ATOM 761 N N . ALA A 1 97 ? 9.451 -3.261 -22.042 1.00 76.19 97 ALA A N 1
ATOM 762 C CA . ALA A 1 97 ? 9.291 -2.242 -23.068 1.00 76.19 97 ALA A CA 1
ATOM 763 C C . ALA A 1 97 ? 9.960 -0.941 -22.606 1.00 76.19 97 ALA A C 1
ATOM 765 O O . ALA A 1 97 ? 9.715 -0.463 -21.503 1.00 76.19 97 ALA A O 1
ATOM 766 N N . LYS A 1 98 ? 10.754 -0.294 -23.472 1.00 73.38 98 LYS A N 1
ATOM 767 C CA . LYS A 1 98 ? 11.356 1.020 -23.154 1.00 73.38 98 LYS A CA 1
ATOM 768 C C . LYS A 1 98 ? 10.309 2.066 -22.736 1.00 73.38 98 LYS A C 1
ATOM 770 O O . LYS A 1 98 ? 10.626 2.977 -21.981 1.00 73.38 98 LYS A O 1
ATOM 775 N N . ALA A 1 99 ? 9.075 1.930 -23.231 1.00 74.38 99 ALA A N 1
ATOM 776 C CA . ALA A 1 99 ? 7.949 2.803 -22.907 1.00 74.38 99 ALA A CA 1
ATOM 777 C C . ALA A 1 99 ? 7.409 2.630 -21.474 1.00 74.38 99 ALA A C 1
ATOM 779 O O . ALA A 1 99 ? 6.733 3.538 -20.986 1.00 74.38 99 ALA A O 1
ATOM 780 N N . ASP A 1 100 ? 7.711 1.508 -20.816 1.00 74.56 100 ASP A N 1
ATOM 781 C CA . ASP A 1 100 ? 7.323 1.237 -19.426 1.00 74.56 100 ASP A CA 1
ATOM 782 C C . ASP A 1 100 ? 8.244 1.944 -18.423 1.00 74.56 100 ASP A C 1
ATOM 784 O O . ASP A 1 100 ? 7.887 2.132 -17.261 1.00 74.56 100 ASP A O 1
ATOM 788 N N . GLY A 1 101 ? 9.418 2.381 -18.888 1.00 76.69 101 GLY A N 1
ATOM 789 C CA . GLY A 1 101 ? 10.420 3.045 -18.069 1.00 76.69 101 GLY A CA 1
ATOM 790 C C . GLY A 1 101 ? 11.052 2.125 -17.021 1.00 76.69 101 GLY A C 1
ATOM 791 O O . GLY A 1 101 ? 10.964 0.901 -17.085 1.00 76.69 101 GLY A O 1
ATOM 792 N N . PHE A 1 102 ? 11.724 2.750 -16.056 1.00 80.56 102 PHE A N 1
ATOM 793 C CA . PHE A 1 102 ? 12.399 2.085 -14.941 1.00 80.56 102 PHE A CA 1
ATOM 794 C C . PHE A 1 102 ? 11.945 2.765 -13.649 1.00 80.56 102 PHE A C 1
ATOM 796 O O . PHE A 1 102 ? 12.622 3.677 -13.167 1.00 80.56 102 PHE A O 1
ATOM 803 N N . PRO A 1 103 ? 10.746 2.432 -13.137 1.00 83.69 103 PRO A N 1
ATOM 804 C CA . PRO A 1 103 ? 10.234 3.095 -11.953 1.00 83.69 103 PRO A CA 1
ATOM 805 C C . PRO A 1 103 ? 11.155 2.810 -10.768 1.00 83.69 103 PRO A C 1
ATOM 807 O O . PRO A 1 103 ? 11.592 1.677 -10.554 1.00 83.69 103 PRO A O 1
ATOM 810 N N . PHE A 1 104 ? 11.425 3.847 -9.978 1.00 86.75 104 PHE A N 1
ATOM 811 C CA . PHE A 1 104 ? 12.101 3.665 -8.703 1.00 86.75 104 PHE A CA 1
ATOM 812 C C . PHE A 1 104 ? 11.267 2.752 -7.785 1.00 86.75 104 PHE A C 1
ATOM 814 O O . PHE A 1 104 ? 10.027 2.796 -7.845 1.00 86.75 104 PHE A O 1
ATOM 821 N N . PRO A 1 105 ? 11.926 1.931 -6.940 1.00 90.38 105 PRO A N 1
ATOM 822 C CA . PRO A 1 105 ? 11.232 1.128 -5.941 1.00 90.38 105 PRO A CA 1
ATOM 823 C C . PRO A 1 105 ? 10.449 2.024 -4.979 1.00 90.38 105 PRO A C 1
ATOM 825 O O . PRO A 1 105 ? 10.760 3.197 -4.800 1.00 90.38 105 PRO A O 1
ATOM 828 N N . ILE A 1 106 ? 9.436 1.475 -4.320 1.00 91.81 106 ILE A N 1
ATOM 829 C CA . ILE A 1 106 ? 8.704 2.198 -3.277 1.00 91.81 106 ILE A CA 1
ATOM 830 C C . ILE A 1 106 ? 9.215 1.780 -1.903 1.00 91.81 106 ILE A C 1
ATOM 832 O O . ILE A 1 106 ? 9.529 0.611 -1.670 1.00 91.81 106 ILE A O 1
ATOM 836 N N . LYS A 1 107 ? 9.320 2.742 -0.983 1.00 93.00 107 LYS A N 1
ATOM 837 C CA . LYS A 1 107 ? 9.758 2.485 0.391 1.00 93.00 107 LYS A CA 1
ATOM 838 C C . LYS A 1 107 ? 8.536 2.237 1.260 1.00 93.00 107 LYS A C 1
ATOM 840 O O . LYS A 1 107 ? 7.651 3.089 1.347 1.00 93.00 107 LYS A O 1
ATOM 845 N N . LEU A 1 108 ? 8.533 1.091 1.922 1.00 95.06 108 LEU A N 1
ATOM 846 C CA . LEU A 1 108 ? 7.502 0.670 2.854 1.00 95.06 108 LEU A CA 1
ATOM 847 C C . LEU A 1 108 ? 8.043 0.762 4.277 1.00 95.06 108 LEU A C 1
ATOM 849 O O . LEU A 1 108 ? 9.184 0.377 4.540 1.00 95.06 108 LEU A O 1
ATOM 853 N N . LYS A 1 109 ? 7.219 1.252 5.200 1.00 95.31 109 LYS A N 1
ATOM 854 C CA . LYS A 1 109 ? 7.424 1.083 6.640 1.00 95.31 109 LYS A CA 1
ATOM 855 C C . LYS A 1 109 ? 6.162 0.473 7.229 1.00 95.31 109 LYS A C 1
ATOM 857 O O . LYS A 1 109 ? 5.082 1.003 6.994 1.00 95.31 109 LYS A O 1
ATOM 862 N N . ILE A 1 110 ? 6.308 -0.606 7.986 1.00 96.69 110 ILE A N 1
ATOM 863 C CA . ILE A 1 110 ? 5.190 -1.307 8.615 1.00 96.69 110 ILE A CA 1
ATOM 864 C C . ILE A 1 110 ? 5.192 -0.980 10.110 1.00 96.69 110 ILE A C 1
ATOM 866 O O . ILE A 1 110 ? 6.226 -1.016 10.769 1.00 96.69 110 ILE A O 1
ATOM 870 N N . GLN A 1 111 ? 4.034 -0.617 10.646 1.00 95.50 111 GLN A N 1
ATOM 871 C CA . GLN A 1 111 ? 3.790 -0.460 12.079 1.00 95.50 111 GLN A CA 1
ATOM 872 C C . GLN A 1 111 ? 2.545 -1.263 12.442 1.00 95.50 111 GLN A C 1
ATOM 874 O O . GLN A 1 111 ? 1.665 -1.443 11.602 1.00 95.50 111 GLN A O 1
ATOM 879 N N . CYS A 1 112 ? 2.464 -1.739 13.680 1.00 95.50 112 CYS A N 1
ATOM 880 C CA . CYS A 1 112 ? 1.289 -2.444 14.173 1.00 95.50 112 CYS A CA 1
ATOM 881 C C . CYS A 1 112 ? 0.973 -2.019 15.606 1.00 95.50 112 CYS A C 1
ATOM 883 O O . CYS A 1 112 ? 1.895 -1.752 16.379 1.00 95.50 112 CYS A O 1
ATOM 885 N N . SER A 1 113 ? -0.312 -2.017 15.966 1.00 94.25 113 SER A N 1
ATOM 886 C CA . SER A 1 113 ? -0.753 -1.896 17.361 1.00 94.25 113 SER A CA 1
ATOM 887 C C . SER A 1 113 ? -0.251 -3.051 18.239 1.00 94.25 113 SER A C 1
ATOM 889 O O . SER A 1 113 ? -0.078 -2.873 19.440 1.00 94.25 113 SER A O 1
ATOM 891 N N . ASN A 1 114 ? 0.049 -4.210 17.640 1.00 93.69 114 ASN A N 1
ATOM 892 C CA . ASN A 1 114 ? 0.746 -5.326 18.274 1.00 93.69 114 ASN A CA 1
ATOM 893 C C . ASN A 1 114 ? 2.135 -5.534 17.623 1.00 93.69 114 ASN A C 1
ATOM 895 O O . ASN A 1 114 ? 2.227 -6.154 16.558 1.00 93.69 114 ASN A O 1
ATOM 899 N N . PRO A 1 115 ? 3.229 -5.049 18.245 1.00 90.19 115 PRO A N 1
ATOM 900 C CA . PRO A 1 115 ? 4.571 -5.075 17.658 1.00 90.19 115 PRO A CA 1
ATOM 901 C C . PRO A 1 115 ? 5.132 -6.466 17.338 1.00 90.19 115 PRO A C 1
ATOM 903 O O . PRO A 1 115 ? 6.037 -6.578 16.514 1.00 90.19 115 PRO A O 1
ATOM 906 N N . GLU A 1 116 ? 4.639 -7.536 17.966 1.00 93.00 116 GLU A N 1
ATOM 907 C CA . GLU A 1 116 ? 5.130 -8.890 17.674 1.00 93.00 116 GLU A CA 1
ATOM 908 C C . GLU A 1 116 ? 4.679 -9.375 16.290 1.00 93.00 116 GLU A C 1
ATOM 910 O O . GLU A 1 116 ? 5.396 -10.130 15.634 1.00 93.00 116 GLU A O 1
ATOM 915 N N . LEU A 1 117 ? 3.545 -8.875 15.789 1.00 94.19 117 LEU A N 1
ATOM 916 C CA . LEU A 1 117 ? 3.026 -9.255 14.474 1.00 94.19 117 LEU A CA 1
ATOM 917 C C . LEU A 1 117 ? 3.864 -8.702 13.312 1.00 94.19 117 LEU A C 1
ATOM 919 O O . LEU A 1 117 ? 3.807 -9.254 12.218 1.00 94.19 117 LEU A O 1
ATOM 923 N N . THR A 1 118 ? 4.669 -7.651 13.521 1.00 92.94 118 THR A N 1
ATOM 924 C CA . THR A 1 118 ? 5.587 -7.154 12.474 1.00 92.94 118 THR A CA 1
ATOM 925 C C . THR A 1 118 ? 6.878 -7.965 12.383 1.00 92.94 118 THR A C 1
ATOM 927 O O . THR A 1 118 ? 7.607 -7.844 11.401 1.00 92.94 118 THR A O 1
ATOM 930 N N . LYS A 1 119 ? 7.161 -8.823 13.372 1.00 93.06 119 LYS A N 1
ATOM 931 C CA . LYS A 1 119 ? 8.307 -9.746 13.345 1.00 93.06 119 LYS A CA 1
ATOM 932 C C . LYS A 1 119 ? 7.986 -11.053 12.628 1.00 93.06 119 LYS A C 1
ATOM 934 O O . LYS A 1 119 ? 8.904 -11.744 12.185 1.00 93.06 119 LYS A O 1
ATOM 939 N N . ASP A 1 120 ? 6.705 -11.399 12.512 1.00 94.94 120 ASP A N 1
ATOM 940 C CA . ASP A 1 120 ? 6.285 -12.560 11.742 1.00 94.94 120 ASP A CA 1
ATOM 941 C C . ASP A 1 120 ? 6.519 -12.316 10.246 1.00 94.94 120 ASP A C 1
ATOM 943 O O . ASP A 1 120 ? 5.873 -11.487 9.602 1.00 94.94 120 ASP A O 1
ATOM 947 N N . THR A 1 121 ? 7.444 -13.088 9.679 1.00 94.62 121 THR A N 1
ATOM 948 C CA . THR A 1 121 ? 7.815 -12.981 8.265 1.00 94.62 121 THR A CA 1
ATOM 949 C C . THR A 1 121 ? 6.638 -13.306 7.350 1.00 94.62 121 THR A C 1
ATOM 951 O O . THR A 1 121 ? 6.519 -12.707 6.284 1.00 94.62 121 THR A O 1
ATOM 954 N N . LYS A 1 122 ? 5.736 -14.211 7.755 1.00 96.38 122 LYS A N 1
ATOM 955 C CA . LYS A 1 122 ? 4.551 -14.531 6.954 1.00 96.38 122 LYS A CA 1
ATOM 956 C C . LYS A 1 122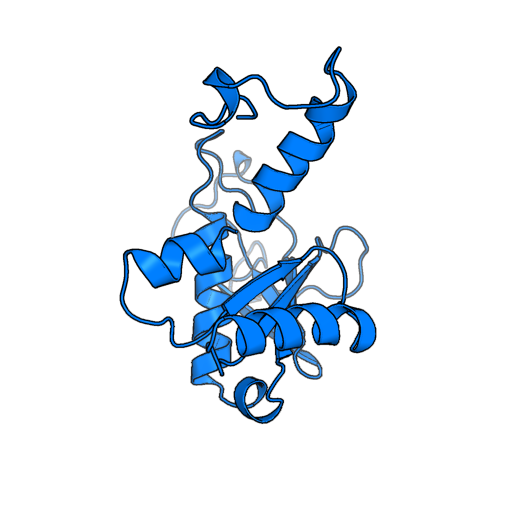 ? 3.621 -13.321 6.870 1.00 96.38 122 LYS A C 1
ATOM 958 O O . LYS A 1 122 ? 3.268 -12.913 5.767 1.00 96.38 122 LYS A O 1
ATOM 963 N N . THR A 1 123 ? 3.297 -12.715 8.010 1.00 96.12 123 THR A N 1
ATOM 964 C CA . THR A 1 123 ? 2.487 -11.492 8.076 1.00 96.12 123 THR A CA 1
ATOM 965 C C . THR A 1 123 ? 3.103 -10.358 7.256 1.00 96.12 123 THR A C 1
ATOM 967 O O . THR A 1 123 ? 2.409 -9.738 6.454 1.00 96.12 123 THR A O 1
ATOM 970 N N . VAL A 1 124 ? 4.410 -10.109 7.386 1.00 96.88 124 VAL A N 1
ATOM 971 C CA . VAL A 1 124 ? 5.107 -9.083 6.589 1.00 96.88 124 VAL A CA 1
ATOM 972 C C . VAL A 1 124 ? 4.986 -9.356 5.088 1.00 96.88 124 VAL A C 1
ATOM 974 O O . VAL A 1 124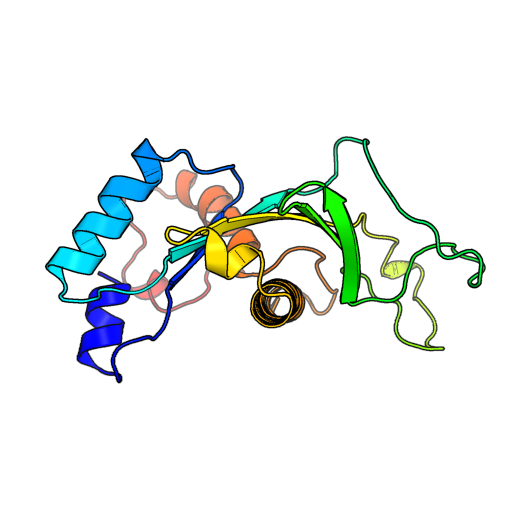 ? 4.666 -8.441 4.329 1.00 96.88 124 VAL A O 1
ATOM 977 N N . ASN A 1 125 ? 5.198 -10.601 4.658 1.00 97.06 125 ASN A N 1
ATOM 978 C CA . ASN A 1 125 ? 5.093 -10.975 3.249 1.00 97.06 125 ASN A CA 1
ATOM 979 C C . ASN A 1 125 ? 3.673 -10.762 2.709 1.00 97.06 125 ASN A C 1
ATOM 981 O O . ASN A 1 125 ? 3.526 -10.218 1.620 1.00 97.06 125 ASN A O 1
ATOM 985 N N . GLU A 1 126 ? 2.639 -11.131 3.472 1.00 97.38 126 GLU A N 1
ATOM 986 C CA . GLU A 1 126 ? 1.232 -10.901 3.103 1.00 97.38 126 GLU A CA 1
ATOM 987 C C . GLU A 1 126 ? 0.918 -9.405 2.938 1.00 97.38 126 GLU A C 1
ATOM 989 O O . GLU A 1 126 ? 0.239 -9.010 1.991 1.00 97.38 126 GLU A O 1
ATOM 994 N N . LEU A 1 127 ? 1.432 -8.556 3.835 1.00 97.88 127 LEU A N 1
ATOM 995 C CA . LEU A 1 127 ? 1.229 -7.105 3.777 1.00 97.88 127 LEU A CA 1
ATOM 996 C C . LEU A 1 127 ? 1.928 -6.478 2.562 1.00 97.88 127 LEU A C 1
ATOM 998 O O . LEU A 1 127 ? 1.347 -5.638 1.875 1.00 97.88 127 LEU A O 1
ATOM 1002 N N . ILE A 1 128 ? 3.167 -6.886 2.274 1.00 97.62 128 ILE A N 1
ATOM 1003 C CA . ILE A 1 128 ? 3.918 -6.394 1.111 1.00 97.62 128 ILE A CA 1
ATOM 1004 C C . ILE A 1 128 ? 3.286 -6.895 -0.193 1.00 97.62 128 ILE A C 1
ATOM 1006 O O . ILE A 1 128 ? 3.143 -6.106 -1.129 1.00 97.62 128 ILE A O 1
ATOM 1010 N N . ASP A 1 129 ? 2.860 -8.161 -0.252 1.00 96.94 129 ASP A N 1
ATOM 1011 C CA . ASP A 1 129 ? 2.146 -8.695 -1.414 1.00 96.94 129 ASP A CA 1
ATOM 1012 C C . ASP A 1 129 ? 0.835 -7.936 -1.640 1.00 96.94 129 ASP A C 1
ATOM 1014 O O . ASP A 1 129 ? 0.571 -7.503 -2.756 1.00 96.94 129 ASP A O 1
ATOM 1018 N N . GLN A 1 130 ? 0.064 -7.631 -0.593 1.00 96.62 130 GLN A N 1
ATOM 1019 C CA . GLN A 1 130 ? -1.137 -6.804 -0.732 1.00 96.62 130 GLN A CA 1
ATOM 1020 C C . GLN A 1 130 ? -0.832 -5.434 -1.368 1.00 96.62 130 GLN A C 1
ATOM 1022 O O . GLN A 1 130 ? -1.528 -5.013 -2.297 1.00 96.62 130 GLN A O 1
ATOM 1027 N N . VAL A 1 131 ? 0.224 -4.743 -0.921 1.00 96.25 131 VAL A N 1
ATOM 1028 C CA . VAL A 1 131 ? 0.672 -3.476 -1.532 1.00 96.25 131 VAL A CA 1
ATOM 1029 C C . VAL A 1 131 ? 1.050 -3.669 -3.004 1.00 96.25 131 VAL A C 1
ATOM 1031 O O . VAL A 1 131 ? 0.687 -2.852 -3.860 1.00 96.25 131 VAL A O 1
ATOM 1034 N N . TYR A 1 132 ? 1.761 -4.750 -3.318 1.00 95.00 132 TYR A N 1
ATOM 1035 C CA . TYR A 1 132 ? 2.140 -5.101 -4.681 1.00 95.00 132 TYR A CA 1
ATOM 1036 C C . TYR A 1 132 ? 0.913 -5.344 -5.571 1.00 95.00 132 TYR A C 1
ATOM 1038 O O . TYR A 1 132 ? 0.796 -4.720 -6.628 1.00 95.00 132 TYR A O 1
ATOM 1046 N N . GLN A 1 133 ? -0.047 -6.158 -5.124 1.00 94.12 133 GLN A N 1
ATOM 1047 C CA . GLN A 1 133 ? -1.291 -6.426 -5.850 1.00 94.12 133 GLN A CA 1
ATOM 1048 C C . GLN A 1 133 ? -2.097 -5.142 -6.072 1.00 94.12 133 GLN A C 1
ATOM 1050 O O . GLN A 1 133 ? -2.574 -4.879 -7.176 1.00 94.12 133 GLN A O 1
ATOM 1055 N N . PHE A 1 134 ? -2.194 -4.275 -5.062 1.00 94.69 134 PHE A N 1
ATOM 1056 C CA . PHE A 1 134 ? -2.937 -3.021 -5.186 1.00 94.69 134 PHE A CA 1
ATOM 1057 C C . PHE A 1 134 ? -2.287 -2.021 -6.145 1.00 94.69 134 PHE A C 1
ATOM 1059 O O . PHE A 1 134 ? -2.988 -1.173 -6.697 1.00 94.69 134 PHE A O 1
ATOM 1066 N N . SER A 1 135 ? -0.983 -2.132 -6.406 1.00 90.50 135 SER A N 1
ATOM 1067 C CA . SER A 1 135 ? -0.291 -1.351 -7.450 1.00 90.50 135 SER A CA 1
ATOM 1068 C C . SER A 1 135 ? -0.727 -1.735 -8.868 1.00 90.50 135 SER A C 1
ATOM 1070 O O . SER A 1 135 ? -0.536 -0.975 -9.814 1.00 90.50 135 SER A O 1
ATOM 1072 N N . ARG A 1 136 ? -1.377 -2.895 -9.021 1.00 87.38 136 ARG A N 1
ATOM 1073 C CA . ARG A 1 136 ? -1.798 -3.460 -10.310 1.00 87.38 136 ARG A CA 1
ATOM 1074 C C . ARG A 1 136 ? -3.269 -3.228 -10.635 1.00 87.38 136 ARG A C 1
ATOM 1076 O O . ARG A 1 136 ? -3.669 -3.443 -11.772 1.00 87.38 136 ARG A O 1
ATOM 1083 N N . MET A 1 137 ? -4.069 -2.761 -9.677 1.00 89.25 137 MET A N 1
ATOM 1084 C CA . MET A 1 137 ? -5.514 -2.540 -9.852 1.00 89.25 137 MET A CA 1
ATOM 1085 C C . MET A 1 137 ? -5.860 -1.155 -10.430 1.00 89.25 137 MET A C 1
ATOM 1087 O O . MET A 1 137 ? -6.968 -0.656 -10.247 1.00 89.25 137 MET A O 1
ATOM 1091 N N . TYR A 1 138 ? -4.910 -0.496 -11.096 1.00 84.56 138 TYR A N 1
ATOM 1092 C CA . TYR A 1 138 ? -5.072 0.871 -11.583 1.00 84.56 138 TYR A CA 1
ATOM 1093 C C . TYR A 1 138 ? -5.924 0.929 -12.858 1.00 84.56 138 TYR A C 1
ATOM 1095 O O . TYR A 1 138 ? -5.505 0.463 -13.912 1.00 84.56 138 TYR A O 1
ATOM 1103 N N . TRP A 1 139 ? -7.109 1.537 -12.776 1.00 82.44 139 TRP A N 1
ATOM 1104 C CA . TRP A 1 139 ? -8.090 1.529 -13.872 1.00 82.44 139 TRP A CA 1
ATOM 1105 C C . TRP A 1 139 ? -8.046 2.747 -14.802 1.00 82.44 139 TRP A C 1
ATOM 1107 O O . TRP A 1 139 ? -8.664 2.712 -15.861 1.00 82.44 139 TRP A O 1
ATOM 1117 N N . LYS A 1 140 ? -7.288 3.804 -14.477 1.00 81.50 140 LYS A N 1
ATOM 1118 C CA . LYS A 1 140 ? -7.128 4.967 -15.378 1.00 81.50 140 LYS A CA 1
ATOM 1119 C C . LYS A 1 140 ? -6.269 4.649 -16.606 1.00 81.50 140 LYS A C 1
ATOM 1121 O O . LYS A 1 140 ? -6.397 5.293 -17.643 1.00 81.50 140 LYS A O 1
ATOM 1126 N N . SER A 1 141 ? -5.338 3.702 -16.498 1.00 78.75 141 SER A N 1
ATOM 1127 C CA . SER A 1 141 ? -4.421 3.378 -17.590 1.00 78.75 141 SER A CA 1
ATOM 1128 C C . SER A 1 141 ? -4.034 1.910 -17.587 1.00 78.75 141 SER A C 1
ATOM 1130 O O . SER A 1 141 ? -3.851 1.314 -16.533 1.00 78.75 141 SER A O 1
ATOM 1132 N N . VAL A 1 142 ? -3.800 1.373 -18.785 1.00 73.31 142 VAL A N 1
ATOM 1133 C CA . VAL A 1 142 ? -3.164 0.063 -18.986 1.00 73.31 142 VAL A CA 1
ATOM 1134 C C . VAL A 1 142 ? -1.683 0.056 -18.590 1.00 73.31 142 VAL A C 1
ATOM 1136 O O . VAL A 1 142 ? -1.099 -1.011 -18.417 1.00 73.31 142 VAL A O 1
ATOM 1139 N N . ARG A 1 143 ? -1.053 1.234 -18.450 1.00 74.88 143 ARG A N 1
ATOM 1140 C CA . ARG A 1 143 ? 0.330 1.337 -17.976 1.00 74.88 143 ARG A CA 1
ATOM 1141 C C . ARG A 1 143 ? 0.383 1.109 -16.472 1.00 74.88 143 ARG A C 1
ATOM 1143 O O . ARG A 1 143 ? -0.262 1.833 -15.711 1.00 74.88 143 ARG A O 1
ATOM 1150 N N . GLN A 1 144 ? 1.206 0.148 -16.062 1.00 70.69 144 GLN A N 1
ATOM 1151 C CA . GLN A 1 144 ? 1.418 -0.160 -14.651 1.00 70.69 144 GLN A CA 1
ATOM 1152 C C . GLN A 1 144 ? 1.935 1.068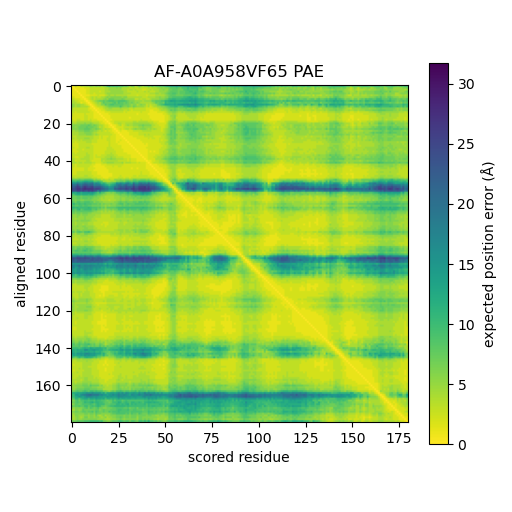 -13.895 1.00 70.69 144 GLN A C 1
ATOM 1154 O O . GLN A 1 144 ? 2.804 1.797 -14.376 1.00 70.69 144 GLN A O 1
ATOM 1159 N N . GLN A 1 145 ? 1.366 1.299 -12.714 1.00 76.38 145 GLN A N 1
ATOM 1160 C CA . GLN A 1 145 ? 1.834 2.298 -11.761 1.00 76.38 145 GLN A CA 1
ATOM 1161 C C . GLN A 1 145 ? 2.635 1.596 -10.667 1.00 76.38 145 GLN A C 1
ATOM 1163 O O . GLN A 1 145 ? 2.345 0.460 -10.303 1.00 76.38 145 GLN A O 1
ATOM 1168 N N . ASN A 1 146 ? 3.638 2.280 -10.122 1.00 81.44 146 ASN A N 1
ATOM 1169 C CA . ASN A 1 146 ? 4.445 1.732 -9.034 1.00 81.44 146 ASN A CA 1
ATOM 1170 C C . ASN A 1 146 ? 3.791 1.902 -7.650 1.00 81.44 146 ASN A C 1
ATOM 1172 O O . ASN A 1 146 ? 4.256 1.289 -6.691 1.00 81.44 146 ASN A O 1
ATOM 1176 N N . LEU A 1 147 ? 2.729 2.710 -7.537 1.00 90.31 147 LEU A N 1
ATOM 1177 C CA . LEU A 1 147 ? 1.988 2.951 -6.298 1.00 90.31 147 LEU A CA 1
ATOM 1178 C C . LEU A 1 147 ? 0.642 2.217 -6.262 1.00 90.31 147 LEU A C 1
ATOM 1180 O O . LEU A 1 147 ? -0.046 2.162 -7.284 1.00 90.31 147 LEU A O 1
ATOM 1184 N N . PRO A 1 148 ? 0.201 1.761 -5.076 1.00 93.50 148 PRO A N 1
ATOM 1185 C CA . PRO A 1 148 ? -1.099 1.128 -4.913 1.00 93.50 148 PRO A CA 1
ATOM 1186 C C . PRO A 1 148 ? -2.259 2.109 -5.056 1.00 93.50 148 PRO A C 1
ATOM 1188 O O . PRO A 1 148 ? -2.182 3.267 -4.632 1.00 93.50 148 PRO A O 1
ATOM 1191 N N . VAL A 1 149 ? -3.383 1.614 -5.579 1.00 93.56 149 VAL A N 1
ATOM 1192 C CA . VAL A 1 149 ? -4.622 2.395 -5.750 1.00 93.56 149 VAL A CA 1
ATOM 1193 C C . VAL A 1 149 ? -5.144 3.006 -4.450 1.00 93.56 149 VAL A C 1
ATOM 1195 O O . VAL A 1 149 ? -5.694 4.101 -4.466 1.00 93.56 149 VAL A O 1
ATOM 1198 N N . THR A 1 150 ? -4.888 2.366 -3.310 1.00 94.38 150 THR A N 1
ATOM 1199 C CA . THR A 1 150 ? -5.218 2.873 -1.966 1.00 94.38 150 THR A CA 1
ATOM 1200 C C . THR A 1 150 ? -4.496 4.168 -1.596 1.00 94.38 150 THR A C 1
ATOM 1202 O O . THR A 1 150 ? -4.922 4.849 -0.676 1.00 94.38 150 THR A O 1
ATOM 1205 N N . ILE A 1 151 ? -3.391 4.494 -2.272 1.00 93.12 151 ILE A N 1
ATOM 1206 C CA . ILE A 1 151 ? -2.707 5.789 -2.154 1.00 93.12 151 ILE A CA 1
ATOM 1207 C C . ILE A 1 151 ? -3.059 6.664 -3.355 1.00 93.12 151 ILE A C 1
ATOM 1209 O O . ILE A 1 151 ? -3.368 7.844 -3.196 1.00 93.12 151 ILE A O 1
ATOM 1213 N N . LYS A 1 152 ? -3.052 6.084 -4.562 1.00 91.12 152 LYS A N 1
ATOM 1214 C CA . LYS A 1 152 ? -3.192 6.856 -5.795 1.00 91.12 152 LYS A CA 1
ATOM 1215 C C . LYS A 1 152 ? -4.582 7.462 -5.978 1.00 91.12 152 LYS A C 1
ATOM 1217 O O . LYS A 1 152 ? -4.682 8.606 -6.404 1.00 91.12 152 LYS A O 1
ATOM 1222 N N . TYR A 1 153 ? -5.647 6.732 -5.657 1.00 92.94 153 TYR A N 1
ATOM 1223 C CA . TYR A 1 153 ? -7.011 7.241 -5.814 1.00 92.94 153 TYR A CA 1
ATOM 1224 C C . TYR A 1 153 ? -7.317 8.375 -4.826 1.00 92.94 153 TYR A C 1
ATOM 1226 O O . TYR A 1 153 ? -7.758 9.428 -5.288 1.00 92.94 153 TYR A O 1
ATOM 1234 N N . PRO A 1 154 ? -6.998 8.263 -3.518 1.00 92.12 154 PRO A N 1
ATOM 1235 C CA . PRO A 1 154 ? -7.097 9.410 -2.617 1.00 92.12 154 PRO A CA 1
ATOM 1236 C C . PRO A 1 154 ? -6.248 10.613 -3.051 1.00 92.12 154 PRO A C 1
ATOM 1238 O O . PRO A 1 154 ? -6.717 11.740 -2.938 1.00 92.12 154 PRO A O 1
ATOM 1241 N N . GLU A 1 155 ? -5.039 10.399 -3.594 1.00 91.62 155 GLU A N 1
ATOM 1242 C CA . GLU A 1 155 ? -4.206 11.481 -4.153 1.00 91.62 155 GLU A CA 1
ATOM 1243 C C . GLU A 1 155 ? -4.939 12.224 -5.285 1.00 91.62 155 GLU A C 1
ATOM 1245 O O . GLU A 1 155 ? -4.961 13.452 -5.304 1.00 91.62 155 GLU A O 1
ATOM 1250 N N . MET A 1 156 ? -5.578 11.497 -6.205 1.00 91.62 156 MET A N 1
ATOM 1251 C CA . MET A 1 156 ? -6.338 12.088 -7.314 1.00 91.62 156 MET A CA 1
ATOM 1252 C C . MET A 1 156 ? -7.569 12.854 -6.826 1.00 91.62 156 MET A C 1
ATOM 1254 O O . MET A 1 156 ? -7.811 13.975 -7.271 1.00 91.62 156 MET A O 1
ATOM 1258 N N . VAL A 1 157 ? -8.314 12.288 -5.872 1.00 91.12 157 VAL A N 1
ATOM 1259 C CA . VAL A 1 157 ? -9.446 12.978 -5.237 1.00 91.12 157 VAL A CA 1
ATOM 1260 C C . VAL A 1 157 ? -8.973 14.273 -4.577 1.00 91.12 157 VAL A C 1
ATOM 1262 O O . VAL A 1 157 ? -9.570 15.319 -4.808 1.00 91.12 157 VAL A O 1
ATOM 1265 N N . ALA A 1 158 ? -7.873 14.234 -3.821 1.00 90.56 158 ALA A N 1
ATOM 1266 C CA . ALA A 1 158 ? -7.318 15.405 -3.144 1.00 90.56 158 ALA A CA 1
ATOM 1267 C C . ALA A 1 158 ? -6.814 16.491 -4.112 1.00 90.56 158 ALA A C 1
ATOM 1269 O O . ALA A 1 158 ? -6.824 17.665 -3.755 1.00 90.56 158 ALA A O 1
ATOM 1270 N N . GLN A 1 159 ? -6.394 16.125 -5.327 1.00 91.06 159 GLN A N 1
ATOM 1271 C CA . GLN A 1 159 ? -6.002 17.082 -6.369 1.00 91.06 159 GLN A CA 1
ATOM 1272 C C . GLN A 1 159 ? -7.206 17.763 -7.027 1.00 91.06 159 GLN A C 1
ATOM 1274 O O . GLN A 1 159 ? -7.119 18.934 -7.381 1.00 91.06 159 GLN A O 1
ATOM 1279 N N . ILE A 1 160 ? -8.321 17.048 -7.205 1.00 90.19 160 ILE A N 1
ATOM 1280 C CA . ILE A 1 160 ? -9.484 17.567 -7.940 1.00 90.19 160 ILE A CA 1
ATOM 1281 C C . ILE A 1 160 ? -10.483 18.263 -7.009 1.00 90.19 160 ILE A C 1
ATOM 1283 O O . ILE A 1 160 ? -10.997 19.326 -7.353 1.00 90.19 160 ILE A O 1
ATOM 1287 N N . ALA A 1 161 ? -10.749 17.695 -5.828 1.00 88.25 161 ALA A N 1
ATOM 1288 C CA . ALA A 1 161 ? -11.774 18.176 -4.898 1.00 88.25 161 ALA A CA 1
ATOM 1289 C C . ALA A 1 161 ? -11.659 19.672 -4.530 1.00 88.25 161 ALA A C 1
ATOM 1291 O O . ALA A 1 161 ? -12.699 20.328 -4.482 1.00 88.25 161 ALA A O 1
ATOM 1292 N N . PRO A 1 162 ? -10.458 20.267 -4.346 1.00 88.81 162 PRO A N 1
ATOM 1293 C CA . PRO A 1 162 ? -10.324 21.701 -4.067 1.00 88.81 162 PRO A CA 1
ATOM 1294 C C . PRO A 1 162 ? -10.852 22.624 -5.174 1.00 88.81 162 PRO A C 1
ATOM 1296 O O . PRO A 1 162 ? -11.056 23.811 -4.932 1.00 88.81 162 PRO A O 1
ATOM 1299 N N . HIS A 1 163 ? -11.056 22.109 -6.388 1.00 87.94 163 HIS A N 1
ATOM 1300 C CA . HIS A 1 163 ? -11.591 22.872 -7.515 1.00 87.94 163 HIS A CA 1
ATOM 1301 C C . HIS A 1 163 ? -13.123 22.830 -7.606 1.00 87.94 163 HIS A C 1
ATOM 1303 O O . HIS A 1 163 ? -13.697 23.485 -8.478 1.00 87.94 163 HIS A O 1
ATOM 1309 N N . PHE A 1 164 ? -13.806 22.069 -6.745 1.00 86.69 164 PHE A N 1
ATOM 1310 C CA . PHE A 1 164 ? -15.264 22.005 -6.750 1.00 86.69 164 PHE A CA 1
ATOM 1311 C C . PHE A 1 164 ? -15.871 23.238 -6.078 1.00 86.69 164 PHE A C 1
ATOM 1313 O O . PHE A 1 164 ? -15.427 23.698 -5.029 1.00 86.69 164 PHE A O 1
ATOM 1320 N N . ILE A 1 165 ? -16.936 23.765 -6.685 1.00 78.56 165 ILE A N 1
ATOM 1321 C CA . ILE A 1 165 ? -17.732 24.862 -6.127 1.00 78.56 165 ILE A CA 1
ATOM 1322 C C . ILE A 1 165 ? -18.737 24.237 -5.146 1.00 78.56 165 ILE A C 1
ATOM 1324 O O . ILE A 1 165 ? -19.909 24.055 -5.461 1.00 78.56 165 ILE A O 1
ATOM 1328 N N . GLY A 1 166 ? -18.252 23.799 -3.984 1.00 77.19 166 GLY A N 1
ATOM 1329 C CA . GLY A 1 166 ? -19.058 23.141 -2.956 1.00 77.19 166 GLY A CA 1
ATOM 1330 C C . GLY A 1 166 ? -18.202 22.471 -1.883 1.00 77.19 166 GLY A C 1
ATOM 1331 O O . GLY A 1 166 ? -17.042 22.152 -2.117 1.00 77.19 166 GLY A O 1
ATOM 1332 N N . ASN A 1 167 ? -18.785 22.247 -0.704 1.00 77.69 167 ASN A N 1
ATOM 1333 C CA . ASN A 1 167 ? -18.083 21.633 0.433 1.00 77.69 167 ASN A CA 1
ATOM 1334 C C . ASN A 1 167 ? -18.189 20.095 0.465 1.00 77.69 167 ASN A C 1
ATOM 1336 O O . ASN A 1 167 ? -17.622 19.479 1.363 1.00 77.69 167 ASN A O 1
ATOM 1340 N N . ASP A 1 168 ? -18.939 19.478 -0.455 1.00 81.31 168 ASP A N 1
ATOM 1341 C CA . ASP A 1 168 ? -19.154 18.025 -0.494 1.00 81.31 168 ASP A CA 1
ATOM 1342 C C . ASP A 1 168 ? -19.218 17.501 -1.939 1.00 81.31 168 ASP A C 1
ATOM 1344 O O . ASP A 1 168 ? -19.538 18.234 -2.880 1.00 81.31 168 ASP A O 1
ATOM 1348 N N . ILE A 1 169 ? -18.929 16.210 -2.101 1.00 83.56 169 ILE A N 1
ATOM 1349 C CA . ILE A 1 169 ? -19.081 15.481 -3.359 1.00 83.56 169 ILE A CA 1
ATOM 1350 C C . ILE A 1 169 ? -20.587 15.332 -3.641 1.00 83.56 169 ILE A C 1
ATOM 1352 O O . ILE A 1 169 ? -21.325 14.854 -2.772 1.00 83.56 169 ILE A O 1
ATOM 1356 N N . PRO A 1 170 ? -21.076 15.693 -4.842 1.00 82.88 170 PRO A N 1
ATOM 1357 C CA . PRO A 1 170 ? -22.475 15.491 -5.210 1.00 82.88 170 PRO A CA 1
ATOM 1358 C C . PRO A 1 170 ? -22.914 14.029 -5.028 1.00 82.88 170 PRO A C 1
ATOM 1360 O O . PRO A 1 170 ? -22.103 13.136 -5.268 1.00 82.88 170 PRO A O 1
ATOM 1363 N N . PRO A 1 171 ? -24.189 13.741 -4.693 1.00 84.81 171 PRO A N 1
ATOM 1364 C CA . PRO A 1 171 ? -24.651 12.373 -4.438 1.00 84.81 171 PRO A CA 1
ATOM 1365 C C . PRO A 1 171 ? -24.287 11.373 -5.542 1.00 84.81 171 PRO A C 1
ATOM 1367 O O . PRO A 1 171 ? -23.800 10.291 -5.244 1.00 84.81 171 PRO A O 1
ATOM 1370 N N . TYR A 1 172 ? -24.417 11.764 -6.815 1.00 84.81 172 TYR A N 1
ATOM 1371 C CA . TYR A 1 172 ? -24.062 10.899 -7.944 1.00 84.81 172 TYR A CA 1
ATOM 1372 C C . TYR A 1 172 ? -22.570 10.526 -7.978 1.00 84.81 172 TYR A C 1
ATOM 1374 O O . TYR A 1 172 ? -22.227 9.474 -8.502 1.00 84.81 172 TYR A O 1
ATOM 1382 N N . GLY A 1 173 ? -21.686 11.376 -7.446 1.00 83.75 173 GLY A N 1
ATOM 1383 C CA . GLY A 1 173 ? -20.239 11.162 -7.399 1.00 83.75 173 GLY A CA 1
ATOM 1384 C C . GLY A 1 173 ? -19.773 10.324 -6.206 1.00 83.75 173 GLY A C 1
ATOM 1385 O O . GLY A 1 173 ? -18.595 9.990 -6.134 1.00 83.75 173 GLY A O 1
ATOM 1386 N N . LYS A 1 174 ? -20.663 9.981 -5.265 1.00 85.19 174 LYS A N 1
ATOM 1387 C CA . LYS A 1 174 ? -20.316 9.132 -4.111 1.00 85.19 174 LYS A CA 1
ATOM 1388 C C . LYS A 1 174 ? -20.192 7.652 -4.492 1.00 85.19 174 LYS A C 1
ATOM 1390 O O . LYS A 1 174 ? -19.431 6.934 -3.852 1.00 85.19 174 LYS A O 1
ATOM 1395 N N . ASP A 1 175 ? -20.854 7.243 -5.576 1.00 86.62 175 ASP A N 1
ATOM 1396 C CA . ASP A 1 175 ? -20.939 5.845 -6.024 1.00 86.62 175 ASP A CA 1
ATOM 1397 C C . ASP A 1 175 ? -20.199 5.575 -7.348 1.00 86.62 175 ASP A C 1
ATOM 1399 O O . ASP A 1 175 ? -20.374 4.526 -7.968 1.00 86.62 175 ASP A O 1
ATOM 1403 N N . ASN A 1 176 ? -19.377 6.516 -7.825 1.00 87.19 176 ASN A N 1
ATOM 1404 C CA . ASN A 1 176 ? -18.600 6.344 -9.052 1.00 87.19 176 ASN A CA 1
ATOM 1405 C C . ASN A 1 176 ? -17.162 6.862 -8.914 1.00 87.19 176 ASN A C 1
ATOM 1407 O O . ASN A 1 176 ? -16.811 7.582 -7.983 1.00 87.19 176 ASN A O 1
ATOM 1411 N N . LEU A 1 177 ? -16.317 6.479 -9.870 1.00 88.00 177 LEU A N 1
ATOM 1412 C CA . LEU A 1 177 ? -14.896 6.819 -9.895 1.00 88.00 177 LEU A CA 1
ATOM 1413 C C . LEU A 1 177 ? -14.634 8.048 -10.782 1.00 88.00 177 LEU A C 1
ATOM 1415 O O . LEU A 1 177 ? -13.799 8.003 -11.680 1.00 88.00 177 LEU A O 1
ATOM 1419 N N . TRP A 1 178 ? -15.363 9.145 -10.550 1.00 89.00 178 TRP A N 1
ATOM 1420 C CA . TRP A 1 178 ? -15.264 10.405 -11.312 1.00 89.00 178 TRP A CA 1
ATOM 1421 C C . TRP A 1 178 ? -13.854 11.012 -11.364 1.00 89.00 178 TRP A C 1
ATOM 1423 O O . TRP A 1 178 ? -13.577 11.855 -12.213 1.00 89.00 178 TRP A O 1
ATOM 1433 N N . PHE A 1 179 ? -12.980 10.620 -10.437 1.00 88.50 179 PHE A N 1
ATOM 1434 C CA . PHE A 1 179 ? -11.601 11.090 -10.345 1.00 88.50 179 PHE A CA 1
ATOM 1435 C C . PHE A 1 179 ? -10.631 10.338 -11.267 1.00 88.50 179 PHE A C 1
ATOM 1437 O O . PHE A 1 179 ? -9.465 10.727 -11.327 1.00 88.50 179 PHE A O 1
ATOM 1444 N N . LEU A 1 180 ? -11.061 9.260 -11.940 1.00 87.25 180 LEU A N 1
ATOM 1445 C CA . LEU A 1 180 ? -10.221 8.522 -12.891 1.00 87.25 180 LEU A CA 1
ATOM 1446 C C . LEU A 1 180 ? -9.877 9.353 -14.126 1.00 87.25 180 LEU A C 1
ATOM 1448 O O . LEU A 1 180 ? -10.744 10.039 -14.695 1.00 87.25 180 LEU A O 1
#

Secondary structure (DSSP, 8-state):
-HHHHHHHHSPPPS-EEEEESSPPPHHHHHHHHHHHHHTT----EEEEEEEETTS-S-----TTSTT-PPPTT-EEEEETTEEEE--SS--TTPPPPGGG--PPPEEEEEEESSGGGGT-HHHHHHHHHHHHHHTT---S-SSPPSS-HHHHHHHHHHHHGGGSSSSS--GGGSSS-TT-

Radius of gyration: 18.43 Å; Cα contacts (8 Å, |Δi|>4): 238; chains: 1; bounding box: 48×39×44 Å

pLDDT: mean 88.19, std 8.2, range [52.25, 97.88]

Mean predicted aligned error: 5.71 Å